Protein AF-A0A8G2M9F6-F1 (afdb_monomer_lite)

Organism: Staphylococcus aureus (NCBI:txid1280)

Secondary structure (DSSP, 8-state):
-HHHHHHHHHHHTT-HHHHHHHHHHHHHHHHHHHHHHHTHHHHHHHHHHHHHHHHHHHHHHHHGGGT----SSTTHHHHHHHHHHHIIIIIHHHHHHHHSB--HHHHHHT-TTHHHHHHT--TTTS-HHHHHHHHHHHHHTS--GGGSGGGHHHHHHHHHHHHHHHHHHHHHHHHHHHHHHHHHHHHHHHHHHHHHHHHHTTSTT-TTHHHHHHHHHHHHHHHHHHHHHHHHHHHHHHHHHHHHS---BHHHHHHHHHHHHHHHHHHHHHHHHHHHHHHHTS----HHHHHHHHHHHHHTT-

Foldseek 3Di:
DQLVVVLVVCVVVVVVVVSVVSVVLLVCLVVVVVVCVVCVVVVVVVLVVVLLVLLQVLLQVLVVVVVDRDPPDSCPSVVVLVVVLCLLQPVQLVCCQFAQWSPPCLVCVLPVCRVVVVVPDDPVPDDPVVVVVVLCCCCPVVVRCSSDPVCPVVSVVSVVLSVVLSVLSCVVVVVLVVLLVVLLVVLVVLSVCLVVLSVVCSNPPSSCSNVVSVVVSVVSSVVSSVSSNVSSVLSVLLVVLCVVQPRTGSVSSSVSSVSSSVVVVVCVVCVVVVVVVVVVVDDPPPVVVVVVVVVVVVVVVD

pLDDT: mean 77.84, std 13.2, range [38.66, 94.12]

Structure (mmCIF, N/CA/C/O backbone):
data_AF-A0A8G2M9F6-F1
#
_entry.id   AF-A0A8G2M9F6-F1
#
loop_
_atom_site.group_PDB
_atom_site.id
_atom_site.type_symbol
_atom_site.label_atom_id
_atom_site.label_alt_id
_atom_site.label_comp_id
_atom_site.label_asym_id
_atom_site.label_entity_id
_atom_site.label_seq_id
_atom_site.pdbx_PDB_ins_code
_atom_site.Cartn_x
_atom_site.Cartn_y
_atom_site.Cartn_z
_atom_site.occupancy
_atom_site.B_iso_or_equiv
_atom_site.auth_seq_id
_atom_site.auth_comp_id
_atom_site.auth_asym_id
_atom_site.auth_atom_id
_atom_site.pdbx_PDB_model_num
ATOM 1 N N . MET A 1 1 ? 38.602 -2.687 -34.328 1.00 48.38 1 MET A N 1
ATOM 2 C CA . MET A 1 1 ? 39.132 -3.374 -35.530 1.00 48.38 1 MET A CA 1
ATOM 3 C C . MET A 1 1 ? 38.007 -3.842 -36.462 1.00 48.38 1 MET A C 1
ATOM 5 O O . MET A 1 1 ? 37.973 -3.364 -37.583 1.00 48.38 1 MET A O 1
ATOM 9 N N . PHE A 1 2 ? 37.035 -4.642 -35.996 1.00 51.28 2 PHE A N 1
ATOM 10 C CA . PHE A 1 2 ? 35.912 -5.162 -36.812 1.00 51.28 2 PHE A CA 1
ATOM 11 C C . PHE A 1 2 ? 34.938 -4.116 -37.397 1.00 51.28 2 PHE A C 1
ATOM 13 O O . PHE A 1 2 ? 34.501 -4.247 -38.536 1.00 51.28 2 PHE A O 1
ATOM 20 N N . ALA A 1 3 ? 34.610 -3.054 -36.657 1.00 56.78 3 ALA A N 1
ATOM 21 C CA . ALA A 1 3 ? 33.754 -1.979 -37.172 1.00 56.78 3 ALA A CA 1
ATOM 22 C C . ALA A 1 3 ? 34.425 -1.187 -38.312 1.00 56.78 3 ALA A C 1
ATOM 24 O O . ALA A 1 3 ? 33.770 -0.760 -39.259 1.00 56.78 3 ALA A O 1
ATOM 25 N N . LEU A 1 4 ? 35.751 -1.037 -38.231 1.00 58.94 4 LEU A N 1
ATOM 26 C CA . LEU A 1 4 ? 36.563 -0.290 -39.190 1.00 58.94 4 LEU A CA 1
ATOM 27 C C . LEU A 1 4 ? 36.719 -1.064 -40.508 1.00 58.94 4 LEU A C 1
ATOM 29 O O . LEU A 1 4 ? 36.567 -0.486 -41.579 1.00 58.94 4 LEU A O 1
ATOM 33 N N . THR A 1 5 ? 36.941 -2.381 -40.439 1.00 61.62 5 THR A N 1
ATOM 34 C CA . THR A 1 5 ? 37.000 -3.254 -41.623 1.00 61.62 5 THR A CA 1
ATOM 35 C C . THR A 1 5 ? 35.654 -3.357 -42.345 1.00 61.62 5 THR A C 1
ATOM 37 O O . THR A 1 5 ? 35.622 -3.351 -43.573 1.00 61.62 5 THR A O 1
ATOM 40 N N . HIS A 1 6 ? 34.533 -3.370 -41.618 1.00 60.56 6 HIS A N 1
ATOM 41 C CA . HIS A 1 6 ? 33.193 -3.386 -42.223 1.00 60.56 6 HIS A CA 1
ATOM 42 C C . HIS A 1 6 ? 32.787 -2.042 -42.844 1.00 60.56 6 HIS A C 1
ATOM 44 O O . HIS A 1 6 ? 32.155 -2.005 -43.900 1.00 60.56 6 HIS A O 1
ATOM 50 N N . LEU A 1 7 ? 33.181 -0.925 -42.223 1.00 59.38 7 LEU A N 1
ATOM 51 C CA . LEU A 1 7 ? 33.013 0.413 -42.798 1.00 59.38 7 LEU A CA 1
ATOM 52 C C . LEU A 1 7 ? 33.781 0.553 -44.115 1.00 59.38 7 LEU A C 1
ATOM 54 O O . LEU A 1 7 ? 33.211 1.015 -45.101 1.00 59.38 7 LEU A O 1
ATOM 58 N N . LEU A 1 8 ? 35.029 0.080 -44.160 1.00 58.78 8 LEU A N 1
ATOM 59 C CA . LEU A 1 8 ? 35.832 0.052 -45.386 1.00 58.78 8 LEU A CA 1
ATOM 60 C C . LEU A 1 8 ? 35.189 -0.826 -46.476 1.00 58.78 8 LEU A C 1
ATOM 62 O O . LEU A 1 8 ? 35.158 -0.432 -47.639 1.00 58.78 8 LEU A O 1
ATOM 66 N N . PHE A 1 9 ? 34.591 -1.963 -46.106 1.00 60.91 9 PHE A N 1
ATOM 67 C CA . PHE A 1 9 ? 33.860 -2.837 -47.033 1.00 60.91 9 PHE A CA 1
ATOM 68 C C . PHE A 1 9 ? 32.576 -2.195 -47.604 1.00 60.91 9 PHE A C 1
ATOM 70 O O . PHE A 1 9 ? 32.268 -2.363 -48.784 1.00 60.91 9 PHE A O 1
ATOM 77 N N . LEU A 1 10 ? 31.828 -1.425 -46.806 1.00 58.41 10 LEU A N 1
ATOM 78 C CA . LEU A 1 10 ? 30.629 -0.702 -47.264 1.00 58.41 10 LEU A CA 1
ATOM 79 C C . LEU A 1 10 ? 30.957 0.500 -48.157 1.00 58.41 10 LEU A C 1
ATOM 81 O O . LEU A 1 10 ? 30.226 0.765 -49.113 1.00 58.41 10 LEU A O 1
ATOM 85 N N . VAL A 1 11 ? 32.063 1.192 -47.868 1.00 58.19 11 VAL A N 1
ATOM 86 C CA . VAL A 1 11 ? 32.620 2.240 -48.737 1.00 58.19 11 VAL A CA 1
ATOM 87 C C . VAL A 1 11 ? 33.054 1.637 -50.076 1.00 58.19 11 VAL A C 1
ATOM 89 O O . VAL A 1 11 ? 32.720 2.183 -51.124 1.00 58.19 11 VAL A O 1
ATOM 92 N N . TYR A 1 12 ? 33.698 0.465 -50.055 1.00 56.97 12 TYR A N 1
ATOM 93 C CA . TYR A 1 12 ? 34.095 -0.268 -51.261 1.00 56.97 12 TYR A CA 1
ATOM 94 C C . TYR A 1 12 ? 32.898 -0.736 -52.114 1.00 56.97 12 TYR A C 1
ATOM 96 O O . TYR A 1 12 ? 32.980 -0.753 -53.337 1.00 56.97 12 TYR A O 1
ATOM 104 N N . LYS A 1 13 ? 31.745 -1.041 -51.498 1.00 59.84 13 LYS A N 1
ATOM 105 C CA . LYS A 1 13 ? 30.495 -1.412 -52.194 1.00 59.84 13 LYS A CA 1
ATOM 106 C C . LYS A 1 13 ? 29.702 -0.232 -52.789 1.00 59.84 13 LYS A C 1
ATOM 108 O O . LYS A 1 13 ? 28.606 -0.448 -53.301 1.00 59.84 13 LYS A O 1
ATOM 113 N N . GLY A 1 14 ? 30.209 1.003 -52.713 1.00 58.25 14 GLY A N 1
ATOM 114 C CA . GLY A 1 14 ? 29.593 2.185 -53.334 1.00 58.25 14 GLY A CA 1
ATOM 115 C C . GLY A 1 14 ? 28.387 2.775 -52.590 1.00 58.25 14 GLY A C 1
ATOM 116 O O . GLY A 1 14 ? 27.783 3.735 -53.062 1.00 58.25 14 GLY A O 1
ATOM 117 N N . ASN A 1 15 ? 28.039 2.265 -51.404 1.00 64.38 15 ASN A N 1
ATOM 118 C CA . ASN A 1 15 ? 26.888 2.745 -50.633 1.00 64.38 15 ASN A CA 1
ATOM 119 C C . ASN A 1 15 ? 27.315 3.792 -49.581 1.00 64.38 15 ASN A C 1
ATOM 121 O O . ASN A 1 15 ? 27.173 3.606 -48.369 1.00 64.38 15 ASN A O 1
ATOM 125 N N . ALA A 1 16 ? 27.889 4.903 -50.059 1.00 66.12 16 ALA A N 1
ATOM 126 C CA . ALA A 1 16 ? 28.539 5.930 -49.236 1.00 66.12 16 ALA A CA 1
ATOM 127 C C . ALA A 1 16 ? 27.610 6.576 -48.190 1.00 66.12 16 ALA A C 1
ATOM 129 O O . ALA A 1 16 ? 28.041 6.850 -47.071 1.00 66.12 16 ALA A O 1
ATOM 130 N N . ARG A 1 17 ? 26.319 6.766 -48.508 1.00 69.12 17 ARG A N 1
ATOM 131 C CA . ARG A 1 17 ? 25.322 7.285 -47.547 1.00 69.12 17 ARG A CA 1
ATOM 132 C C . ARG A 1 17 ? 25.144 6.361 -46.347 1.00 69.12 17 ARG A C 1
ATOM 134 O O . ARG A 1 17 ? 24.980 6.827 -45.221 1.00 69.12 17 ARG A O 1
ATOM 141 N N . GLU A 1 18 ? 25.186 5.058 -46.578 1.00 67.69 18 GLU A N 1
ATOM 142 C CA . GLU A 1 18 ? 24.966 4.066 -45.538 1.00 67.69 18 GLU A CA 1
ATOM 143 C C . GLU A 1 18 ? 26.222 3.830 -44.695 1.00 67.69 18 GLU A C 1
ATOM 145 O O . GLU A 1 18 ? 26.125 3.673 -43.478 1.00 67.69 18 GLU A O 1
ATOM 150 N N . ALA A 1 19 ? 27.403 3.924 -45.309 1.00 66.00 19 ALA A N 1
ATOM 151 C CA . ALA A 1 19 ? 28.673 3.966 -44.592 1.00 66.0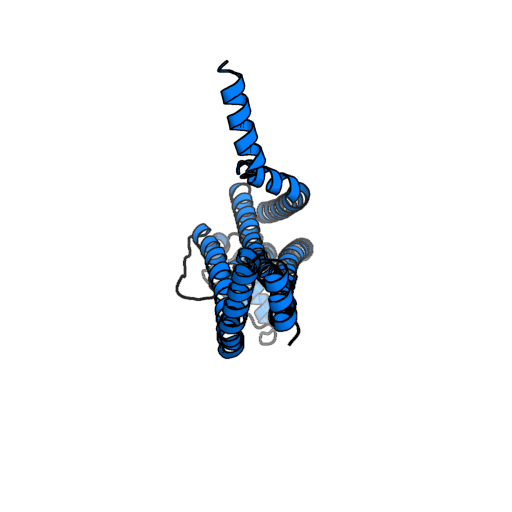0 19 ALA A CA 1
ATOM 152 C C . ALA A 1 19 ? 28.786 5.211 -43.691 1.00 66.00 19 ALA A C 1
ATOM 154 O O . ALA A 1 19 ? 29.175 5.093 -42.532 1.00 66.00 19 ALA A O 1
ATOM 155 N N . LEU A 1 20 ? 28.378 6.389 -44.179 1.00 73.81 20 LEU A N 1
ATOM 156 C CA . LEU A 1 20 ? 28.436 7.639 -43.413 1.00 73.81 20 LEU A CA 1
ATOM 157 C C . LEU A 1 20 ? 27.438 7.634 -42.243 1.00 73.81 20 LEU A C 1
ATOM 159 O O . LEU A 1 20 ? 27.811 7.973 -41.121 1.00 73.81 20 LEU A O 1
ATOM 163 N N . LYS A 1 21 ? 26.204 7.154 -42.460 1.00 73.25 21 LYS A N 1
ATOM 164 C CA . LYS A 1 21 ? 25.207 6.967 -41.389 1.00 73.25 21 LYS A CA 1
ATOM 165 C C . LYS A 1 21 ? 25.722 6.042 -40.280 1.00 73.25 21 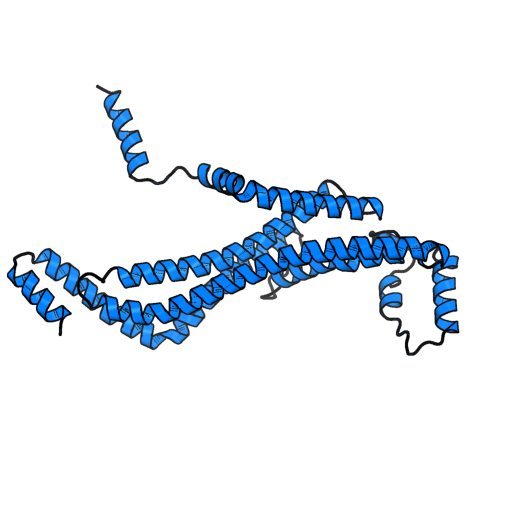LYS A C 1
ATOM 167 O O . LYS A 1 21 ? 25.546 6.349 -39.104 1.00 73.25 21 LYS A O 1
ATOM 172 N N . ARG A 1 22 ? 26.383 4.938 -40.647 1.00 68.00 22 ARG A N 1
ATOM 173 C CA . ARG A 1 22 ? 26.954 3.971 -39.694 1.00 68.00 22 ARG A CA 1
ATOM 174 C C . ARG A 1 22 ? 28.181 4.523 -38.971 1.00 68.00 22 ARG A C 1
ATOM 176 O O . ARG A 1 22 ? 28.297 4.350 -37.764 1.00 68.00 22 ARG A O 1
ATOM 183 N N . ALA A 1 23 ? 29.058 5.243 -39.669 1.00 72.06 23 ALA A N 1
ATOM 184 C CA . ALA A 1 23 ? 30.204 5.914 -39.056 1.00 72.06 23 ALA A CA 1
ATOM 185 C C . ALA A 1 23 ? 29.762 6.967 -38.028 1.00 72.06 23 ALA A C 1
ATOM 187 O O . ALA A 1 23 ? 30.301 7.015 -36.924 1.00 72.06 23 ALA A O 1
ATOM 188 N N . PHE A 1 24 ? 28.739 7.760 -38.360 1.00 77.69 24 PHE A N 1
ATOM 189 C CA . PHE A 1 24 ? 28.142 8.725 -37.439 1.00 77.69 24 PHE A CA 1
ATOM 190 C C . PHE A 1 24 ? 27.508 8.038 -36.221 1.00 77.69 24 PHE A C 1
ATOM 192 O O . PHE A 1 24 ? 27.778 8.439 -35.093 1.00 77.69 24 PHE A O 1
ATOM 199 N N . LEU A 1 25 ? 26.737 6.962 -36.425 1.00 71.69 25 LEU A N 1
ATOM 200 C CA . LEU A 1 25 ? 26.153 6.166 -35.338 1.00 71.69 25 LEU A CA 1
ATOM 201 C C . LEU A 1 25 ? 27.218 5.59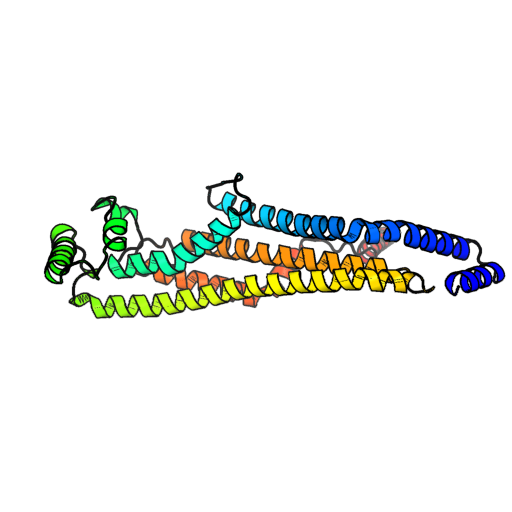1 -34.401 1.00 71.69 25 LEU A C 1
ATOM 203 O O . LEU A 1 25 ? 27.070 5.704 -33.190 1.00 71.69 25 LEU A O 1
ATOM 207 N N . ILE A 1 26 ? 28.306 5.036 -34.940 1.00 72.19 26 ILE A N 1
ATOM 208 C CA . ILE A 1 26 ? 29.414 4.488 -34.145 1.00 72.19 26 ILE A CA 1
ATOM 209 C C . ILE A 1 26 ? 30.158 5.597 -33.385 1.00 72.19 26 ILE A C 1
ATOM 211 O O . ILE A 1 26 ? 30.494 5.401 -32.221 1.00 72.19 26 ILE A O 1
ATOM 215 N N . MET A 1 27 ? 30.384 6.768 -33.990 1.00 74.38 27 MET A N 1
ATOM 216 C CA . MET A 1 27 ? 30.985 7.925 -33.307 1.00 74.38 27 MET A CA 1
ATOM 217 C C . MET A 1 27 ? 30.103 8.445 -32.169 1.00 74.38 27 MET A C 1
ATOM 219 O O . MET A 1 27 ? 30.587 8.627 -31.051 1.00 74.38 27 MET A O 1
ATOM 223 N N . CYS A 1 28 ? 28.809 8.647 -32.436 1.00 74.19 28 CYS A N 1
ATOM 224 C CA . CYS A 1 28 ? 27.836 9.037 -31.420 1.00 74.19 28 CYS A CA 1
ATOM 225 C C . CYS A 1 28 ? 27.769 8.006 -30.307 1.00 74.19 28 CYS A C 1
ATOM 227 O O . CYS A 1 28 ? 27.731 8.404 -29.150 1.00 74.19 28 CYS A O 1
ATOM 229 N N . LEU A 1 29 ? 27.795 6.716 -30.651 1.00 69.62 29 LEU A N 1
ATOM 230 C CA . LEU A 1 29 ? 27.862 5.632 -29.693 1.00 69.62 29 LEU A CA 1
ATOM 231 C C . LEU A 1 29 ? 29.124 5.810 -28.848 1.00 69.62 29 LEU A C 1
ATOM 233 O O . LEU A 1 29 ? 28.985 6.247 -27.723 1.00 69.62 29 LEU A O 1
ATOM 237 N N . ILE A 1 30 ? 30.340 5.652 -29.379 1.00 71.31 30 ILE A N 1
ATOM 238 C CA . ILE A 1 30 ? 31.596 5.773 -28.605 1.00 71.31 30 ILE A CA 1
ATOM 239 C C . ILE A 1 30 ? 31.612 7.023 -27.703 1.00 71.31 30 ILE A C 1
ATOM 241 O O . ILE A 1 30 ? 31.904 6.908 -26.513 1.00 71.31 30 ILE A O 1
ATOM 245 N N . GLY A 1 31 ? 31.231 8.192 -28.229 1.00 72.12 31 GLY A N 1
ATOM 246 C CA . GLY A 1 31 ? 31.155 9.429 -27.449 1.00 72.12 31 GLY A CA 1
ATOM 247 C C . GLY A 1 31 ? 30.143 9.371 -26.299 1.00 72.12 31 GLY A C 1
ATOM 248 O O . GLY A 1 31 ? 30.494 9.677 -25.157 1.00 72.12 31 GLY A O 1
ATOM 249 N N . PHE A 1 32 ? 28.901 8.944 -26.562 1.00 71.88 32 PHE A N 1
ATOM 250 C CA . PHE A 1 32 ? 27.835 8.979 -25.558 1.00 71.88 32 PHE A CA 1
ATOM 251 C C . PHE A 1 32 ? 28.124 8.104 -24.355 1.00 71.88 32 PHE A C 1
ATOM 253 O O . PHE A 1 32 ? 27.870 8.520 -23.231 1.00 71.88 32 PHE A O 1
ATOM 260 N N . GLY A 1 33 ? 28.634 6.898 -24.550 1.00 69.38 33 GLY A N 1
ATOM 261 C CA . GLY A 1 33 ? 28.788 5.968 -23.434 1.00 69.38 33 GLY A CA 1
ATOM 262 C C . GLY A 1 33 ? 30.185 5.804 -22.903 1.00 69.38 33 GLY A C 1
ATOM 263 O O . GLY A 1 33 ? 30.290 5.254 -21.820 1.00 69.38 33 GLY A O 1
ATOM 264 N N . VAL A 1 34 ? 31.219 6.408 -23.493 1.00 72.19 34 VAL A N 1
ATOM 265 C CA . VAL A 1 34 ? 32.335 6.848 -22.638 1.00 72.19 34 VAL A CA 1
ATOM 266 C C . VAL A 1 34 ? 31.791 7.839 -21.597 1.00 72.19 34 VAL A C 1
ATOM 268 O O . VAL A 1 34 ? 32.075 7.694 -20.411 1.00 72.19 34 VAL A O 1
ATOM 271 N N . GLY A 1 35 ? 30.901 8.755 -22.004 1.00 72.19 35 GLY A N 1
ATOM 272 C CA . GLY A 1 35 ? 30.184 9.652 -21.092 1.00 72.19 35 GLY A CA 1
ATOM 273 C C . GLY A 1 35 ? 29.282 8.933 -20.076 1.00 72.19 35 GLY A C 1
ATOM 274 O O . GLY A 1 35 ? 29.365 9.223 -18.882 1.00 72.19 35 GLY A O 1
ATOM 275 N N . ILE A 1 36 ? 28.451 7.978 -20.517 1.00 66.94 36 ILE A N 1
ATOM 276 C CA . ILE A 1 36 ? 27.549 7.193 -19.647 1.00 66.94 36 ILE A CA 1
ATOM 277 C C . ILE A 1 36 ? 28.339 6.310 -18.682 1.00 66.94 36 ILE A C 1
ATOM 279 O O . ILE A 1 36 ? 27.979 6.243 -17.512 1.00 66.94 36 ILE A O 1
ATOM 283 N N . LEU A 1 37 ? 29.416 5.657 -19.130 1.00 70.00 37 LEU A N 1
ATOM 284 C CA . LEU A 1 37 ? 30.238 4.800 -18.271 1.00 70.00 37 LEU A CA 1
ATOM 285 C C . LEU A 1 37 ? 31.016 5.619 -17.238 1.00 70.00 37 LEU A C 1
ATOM 287 O O . LEU A 1 37 ? 31.035 5.244 -16.068 1.00 70.00 37 LEU A O 1
ATOM 291 N N . ALA A 1 38 ? 31.577 6.768 -17.629 1.00 75.81 38 ALA A N 1
ATOM 292 C CA . ALA A 1 38 ? 32.251 7.677 -16.701 1.00 75.81 38 ALA A CA 1
ATOM 293 C C . ALA A 1 38 ? 31.295 8.265 -15.645 1.00 75.81 38 ALA A C 1
ATOM 295 O O . ALA A 1 38 ? 31.701 8.522 -14.516 1.00 75.81 38 ALA A O 1
ATOM 296 N N . ASN A 1 39 ? 30.013 8.437 -15.991 1.00 76.38 39 ASN A N 1
ATOM 297 C CA . ASN A 1 39 ? 28.979 8.989 -15.111 1.00 76.38 39 ASN A CA 1
ATOM 298 C C . ASN A 1 39 ? 27.960 7.938 -14.640 1.00 76.38 39 ASN A C 1
ATOM 300 O O . ASN A 1 39 ? 26.858 8.295 -14.214 1.00 76.38 39 ASN A O 1
ATOM 304 N N . ALA A 1 40 ? 28.302 6.646 -14.689 1.00 68.50 40 ALA A N 1
ATOM 305 C CA . ALA A 1 40 ? 27.349 5.563 -14.443 1.00 68.50 40 ALA A CA 1
ATOM 306 C C . ALA A 1 40 ? 26.674 5.686 -13.068 1.00 68.50 40 ALA A C 1
ATOM 308 O O . ALA A 1 40 ? 25.460 5.531 -12.958 1.00 68.50 40 ALA A O 1
ATOM 309 N N . GLY A 1 41 ? 27.433 6.061 -12.032 1.00 71.38 41 GLY A N 1
ATOM 310 C CA . GLY A 1 41 ? 26.893 6.306 -10.692 1.00 71.38 41 GLY A CA 1
ATOM 311 C C . GLY A 1 41 ? 25.849 7.429 -10.652 1.00 71.38 41 GLY A C 1
ATOM 312 O O . GLY A 1 41 ? 24.804 7.278 -10.017 1.00 71.38 41 GLY A O 1
ATOM 313 N N . ASN A 1 42 ? 26.082 8.529 -11.373 1.00 73.81 42 ASN A N 1
ATOM 314 C CA . ASN A 1 42 ? 25.152 9.658 -11.447 1.00 73.81 42 ASN A CA 1
ATOM 315 C C . ASN A 1 42 ? 23.891 9.291 -12.235 1.00 73.81 42 ASN A C 1
ATOM 317 O O . ASN A 1 42 ? 22.798 9.699 -11.854 1.00 73.81 42 ASN A O 1
ATOM 321 N N . ILE A 1 43 ? 24.019 8.476 -13.283 1.00 67.81 43 ILE A N 1
ATOM 322 C CA . ILE A 1 43 ? 22.883 8.025 -14.098 1.00 67.81 43 ILE A CA 1
ATOM 323 C C . ILE A 1 43 ? 22.033 7.004 -13.336 1.00 67.81 43 ILE A C 1
ATOM 325 O O . ILE A 1 43 ? 20.807 7.090 -13.379 1.00 67.81 43 ILE A O 1
ATOM 329 N N . ILE A 1 44 ? 22.648 6.091 -12.575 1.00 66.62 44 ILE A N 1
ATOM 330 C CA . ILE A 1 44 ? 21.927 5.171 -11.677 1.00 66.62 44 ILE A CA 1
ATOM 331 C C . ILE A 1 44 ? 21.141 5.967 -10.635 1.00 66.62 44 ILE A C 1
ATOM 333 O O . ILE A 1 44 ? 19.955 5.712 -10.426 1.00 66.62 44 ILE A O 1
ATOM 337 N N . ARG A 1 45 ? 21.776 6.968 -10.010 1.00 71.75 45 ARG A N 1
ATOM 338 C CA . ARG A 1 45 ? 21.104 7.855 -9.051 1.00 71.75 45 ARG A CA 1
ATOM 339 C C . ARG A 1 45 ? 19.974 8.643 -9.706 1.00 71.75 45 ARG A C 1
ATOM 341 O O . ARG A 1 45 ? 18.874 8.637 -9.173 1.00 71.75 45 ARG A O 1
ATOM 348 N N . GLY A 1 46 ? 20.206 9.244 -10.873 1.00 71.19 46 GLY A N 1
ATOM 349 C CA . GLY A 1 46 ? 19.185 9.985 -11.617 1.00 71.19 46 GLY A CA 1
ATOM 350 C C . GLY A 1 46 ? 17.992 9.111 -12.002 1.00 71.19 46 GLY A C 1
ATOM 351 O O . GLY A 1 46 ? 16.848 9.501 -11.806 1.00 71.19 46 GLY A O 1
ATOM 352 N N . THR A 1 47 ? 18.246 7.886 -12.454 1.00 66.31 47 THR A N 1
ATOM 353 C CA . THR A 1 47 ? 17.201 6.923 -12.824 1.00 66.31 47 THR A CA 1
ATOM 354 C C . THR A 1 47 ? 16.396 6.457 -11.607 1.00 66.31 47 THR A C 1
ATOM 356 O O . THR A 1 47 ? 15.169 6.374 -11.664 1.00 66.31 47 THR A O 1
ATOM 359 N N . ASN A 1 48 ? 17.067 6.199 -10.480 1.00 72.25 48 ASN A N 1
ATOM 360 C CA . ASN A 1 48 ? 16.398 5.883 -9.220 1.00 72.25 48 ASN A CA 1
ATOM 361 C C . ASN A 1 48 ? 15.562 7.070 -8.717 1.00 72.25 48 ASN A C 1
ATOM 363 O O . ASN A 1 48 ? 14.446 6.871 -8.250 1.00 72.25 48 ASN A O 1
ATOM 367 N N . ASN A 1 49 ? 16.070 8.298 -8.860 1.00 78.19 49 ASN A N 1
ATOM 368 C CA . ASN A 1 49 ? 15.349 9.516 -8.496 1.00 78.19 49 ASN A CA 1
ATOM 369 C C . ASN A 1 49 ? 14.101 9.710 -9.365 1.00 78.19 49 ASN A C 1
ATOM 371 O O . ASN A 1 49 ? 13.042 9.940 -8.806 1.00 78.19 49 ASN A O 1
ATOM 375 N N . ILE A 1 50 ? 14.162 9.468 -10.681 1.00 72.81 50 ILE A N 1
ATOM 376 C CA . ILE A 1 50 ? 12.964 9.469 -11.546 1.00 72.81 50 ILE A CA 1
ATOM 377 C C . ILE A 1 50 ? 11.918 8.467 -11.036 1.00 72.81 50 ILE A C 1
ATOM 379 O O . ILE A 1 50 ? 10.735 8.789 -10.939 1.00 72.81 50 ILE A O 1
ATOM 383 N N . GLY A 1 51 ? 12.344 7.248 -10.688 1.00 72.19 51 GLY A N 1
ATOM 384 C CA . GLY A 1 51 ? 11.448 6.239 -10.120 1.00 72.19 51 GLY A CA 1
ATOM 385 C C . GLY A 1 51 ? 10.848 6.661 -8.773 1.00 72.19 51 GLY A C 1
ATOM 386 O O . GLY A 1 51 ? 9.673 6.400 -8.513 1.00 72.19 51 GLY A O 1
ATOM 387 N N . LYS A 1 52 ? 11.631 7.323 -7.916 1.00 75.44 52 LYS A N 1
ATOM 388 C CA . LYS A 1 52 ? 11.169 7.876 -6.635 1.00 75.44 52 LYS A CA 1
ATOM 389 C C . LYS A 1 52 ? 10.187 9.026 -6.829 1.00 75.44 52 LYS A C 1
ATOM 391 O O . LYS A 1 52 ? 9.117 8.985 -6.235 1.00 75.44 52 LYS A O 1
ATOM 396 N N . ASP A 1 53 ? 10.498 9.974 -7.702 1.00 78.88 53 ASP A N 1
ATOM 397 C CA . ASP A 1 53 ? 9.653 11.129 -7.998 1.00 78.88 53 ASP A CA 1
ATOM 398 C C . ASP A 1 53 ? 8.309 10.680 -8.573 1.00 78.88 53 ASP A C 1
ATOM 400 O O . ASP A 1 53 ? 7.263 11.121 -8.101 1.00 78.88 53 ASP A O 1
ATOM 404 N N . LEU A 1 54 ? 8.308 9.725 -9.515 1.00 75.06 54 LEU A N 1
ATOM 405 C CA . LEU A 1 54 ? 7.062 9.176 -10.058 1.00 75.06 54 LEU A CA 1
ATOM 406 C C . LEU A 1 54 ? 6.222 8.496 -8.968 1.00 75.06 54 LEU A C 1
ATOM 408 O O . LEU A 1 54 ? 5.012 8.701 -8.898 1.00 75.06 54 LEU A O 1
ATOM 412 N N . ASN A 1 55 ? 6.859 7.708 -8.095 1.00 75.81 55 ASN A N 1
ATOM 413 C CA . ASN A 1 55 ? 6.176 7.071 -6.969 1.00 75.81 55 ASN A CA 1
ATOM 414 C C . ASN A 1 55 ? 5.588 8.108 -6.008 1.00 75.81 55 ASN A C 1
ATOM 416 O O . ASN A 1 55 ? 4.434 7.970 -5.611 1.00 75.81 55 ASN A O 1
ATOM 420 N N . ASN A 1 56 ? 6.350 9.146 -5.669 1.00 77.44 56 ASN A N 1
ATOM 421 C CA . ASN A 1 56 ? 5.915 10.204 -4.766 1.00 77.44 56 ASN A CA 1
ATOM 422 C C . ASN A 1 56 ? 4.760 11.011 -5.360 1.00 77.44 56 ASN A C 1
ATOM 424 O O . ASN A 1 56 ? 3.789 11.273 -4.658 1.00 77.44 56 ASN A O 1
ATOM 428 N N . ILE A 1 57 ? 4.796 11.329 -6.657 1.00 76.12 57 ILE A N 1
ATOM 429 C CA . ILE A 1 57 ? 3.678 11.982 -7.352 1.00 76.12 57 ILE A CA 1
ATOM 430 C C . ILE A 1 57 ? 2.413 11.122 -7.257 1.00 76.12 57 ILE A C 1
ATOM 432 O O . ILE A 1 57 ? 1.355 11.625 -6.875 1.00 76.12 57 ILE A O 1
ATOM 436 N N . ILE A 1 58 ? 2.513 9.824 -7.562 1.00 74.06 58 ILE A N 1
ATOM 437 C CA . ILE A 1 58 ? 1.368 8.900 -7.526 1.00 74.06 58 ILE A CA 1
ATOM 438 C C . ILE A 1 58 ? 0.816 8.766 -6.097 1.00 74.06 58 ILE A C 1
ATOM 440 O O . ILE A 1 58 ? -0.395 8.834 -5.884 1.00 74.06 58 ILE A O 1
ATOM 444 N N . MET A 1 59 ? 1.696 8.606 -5.108 1.00 74.00 59 MET A N 1
ATOM 445 C CA . MET A 1 59 ? 1.303 8.425 -3.711 1.00 74.00 59 MET A CA 1
ATOM 446 C C . MET A 1 59 ? 0.724 9.704 -3.100 1.00 74.00 59 MET A C 1
ATOM 448 O O . MET A 1 59 ? -0.313 9.645 -2.448 1.00 74.00 59 MET A O 1
ATOM 452 N N . ASN A 1 60 ? 1.311 10.870 -3.364 1.00 69.94 60 ASN A N 1
ATOM 453 C CA . ASN A 1 60 ? 0.787 12.144 -2.861 1.00 69.94 60 ASN A CA 1
ATOM 454 C C . ASN A 1 60 ? -0.543 12.519 -3.530 1.00 69.94 60 ASN A C 1
ATOM 456 O O . ASN A 1 60 ? -1.419 13.085 -2.879 1.00 69.94 60 ASN A O 1
ATOM 460 N N . SER A 1 61 ? -0.747 12.112 -4.789 1.00 65.69 61 SER A N 1
ATOM 461 C CA . SER A 1 61 ? -2.055 12.201 -5.459 1.00 65.69 61 SER A CA 1
ATOM 462 C C . SER A 1 61 ? -3.125 11.309 -4.816 1.00 65.69 61 SER A C 1
ATOM 464 O O . SER A 1 61 ? -4.306 11.486 -5.080 1.00 65.69 61 SER A O 1
ATOM 466 N N . THR A 1 62 ? -2.739 10.344 -3.977 1.00 61.81 62 THR A N 1
ATOM 467 C CA . THR A 1 62 ? -3.685 9.551 -3.173 1.00 61.81 62 THR A CA 1
ATOM 468 C C . THR A 1 62 ? -4.093 10.312 -1.922 1.00 61.81 62 THR A C 1
ATOM 470 O O . THR A 1 62 ? -5.277 10.380 -1.602 1.00 61.81 62 THR A O 1
ATOM 473 N N . SER A 1 63 ? -3.124 10.936 -1.247 1.00 58.31 63 SER A N 1
ATOM 474 C CA . SER A 1 63 ? -3.353 11.747 -0.046 1.00 58.31 63 SER A CA 1
ATOM 475 C C . SER A 1 63 ? -4.253 12.956 -0.320 1.00 58.31 63 SER A C 1
ATOM 477 O O . SER A 1 63 ? -5.072 13.319 0.521 1.00 58.31 63 SER A O 1
ATOM 479 N N . SER A 1 64 ? -4.172 13.551 -1.518 1.00 53.75 64 SER A N 1
ATOM 480 C CA . SER A 1 64 ? -5.075 14.635 -1.933 1.00 53.75 64 SER A CA 1
ATOM 481 C C . SER A 1 64 ? -6.537 14.193 -2.054 1.00 53.75 64 SER A C 1
ATOM 483 O O . SER A 1 64 ? -7.433 15.015 -1.880 1.00 53.75 64 SER A O 1
ATOM 485 N N . ILE A 1 65 ? -6.801 12.901 -2.272 1.00 54.38 65 ILE A N 1
ATOM 486 C CA . ILE A 1 65 ? -8.162 12.356 -2.299 1.00 54.38 65 ILE A CA 1
ATOM 487 C C . ILE A 1 65 ? -8.734 12.252 -0.871 1.00 54.38 65 ILE A C 1
ATOM 489 O O . ILE A 1 65 ? -9.951 12.182 -0.716 1.00 54.38 65 ILE A O 1
ATOM 493 N N . ASP A 1 66 ? -7.899 12.216 0.183 1.00 52.91 66 ASP A N 1
ATOM 494 C CA . ASP A 1 66 ? -8.302 12.152 1.611 1.00 52.91 66 ASP A CA 1
ATOM 495 C C . ASP A 1 66 ? -8.149 13.470 2.382 1.00 52.91 66 ASP A C 1
ATOM 497 O O . ASP A 1 66 ? -8.350 13.512 3.591 1.00 52.91 66 ASP A O 1
ATOM 501 N N . GLY A 1 67 ? -7.819 14.564 1.691 1.00 50.62 67 GLY A N 1
ATOM 502 C CA . GLY A 1 67 ? -7.837 15.916 2.257 1.00 50.62 67 GLY A CA 1
ATOM 503 C C . GLY A 1 67 ? -6.699 16.260 3.225 1.00 50.62 67 GLY A C 1
ATOM 504 O O . GLY A 1 67 ? -6.641 17.400 3.675 1.00 50.62 67 GLY A O 1
ATOM 505 N N . ASN A 1 68 ? -5.769 15.346 3.517 1.00 50.91 68 ASN A N 1
ATOM 506 C CA . ASN A 1 68 ? -4.612 15.625 4.372 1.00 50.91 68 ASN A CA 1
ATOM 507 C C . ASN A 1 68 ? -3.332 15.611 3.541 1.00 50.91 68 ASN A C 1
ATOM 509 O O . ASN A 1 68 ? -2.709 14.569 3.321 1.00 50.91 68 ASN A O 1
ATOM 513 N N . ILE A 1 69 ? -2.974 16.788 3.028 1.00 46.16 69 ILE A N 1
ATOM 514 C CA . ILE A 1 69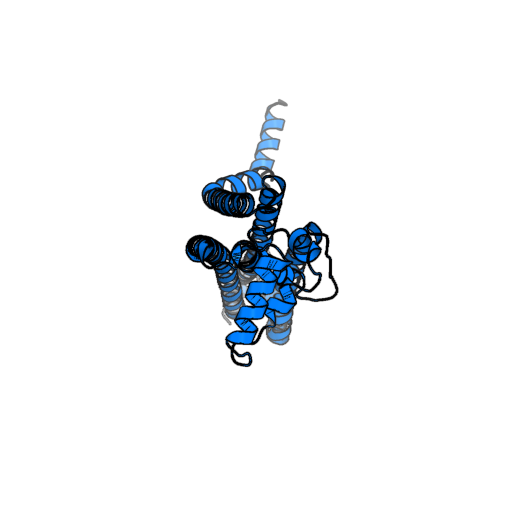 ? -1.826 16.942 2.147 1.00 46.16 69 ILE A CA 1
ATOM 515 C C . ILE A 1 69 ? -0.630 17.466 2.923 1.00 46.16 69 ILE A C 1
ATOM 517 O O . ILE A 1 69 ? -0.433 18.668 3.070 1.00 46.16 69 ILE A O 1
ATOM 521 N N . ASP A 1 70 ? 0.181 16.532 3.404 1.00 49.72 70 ASP A N 1
ATOM 522 C CA . ASP A 1 70 ? 1.523 16.842 3.865 1.00 49.72 70 ASP A CA 1
ATOM 523 C C . ASP A 1 70 ? 2.514 16.625 2.713 1.00 49.72 70 ASP A C 1
ATOM 525 O O . ASP A 1 70 ? 2.980 15.514 2.447 1.00 49.72 70 ASP A O 1
ATOM 529 N N . TYR A 1 71 ? 2.787 17.698 1.971 1.00 48.94 71 TYR A N 1
ATOM 530 C CA . TYR A 1 71 ? 3.787 17.713 0.899 1.00 48.94 71 TYR A CA 1
ATOM 531 C C . TYR A 1 71 ? 5.227 17.855 1.428 1.00 48.94 71 TYR A C 1
ATOM 533 O O . TYR A 1 71 ? 6.160 17.872 0.628 1.00 48.94 71 TYR A O 1
ATOM 541 N N . ILE A 1 72 ? 5.428 17.989 2.748 1.00 45.44 72 ILE A N 1
ATOM 542 C CA . ILE A 1 72 ? 6.732 18.331 3.341 1.00 45.44 72 ILE A CA 1
ATOM 543 C C . ILE A 1 72 ? 7.590 17.078 3.588 1.00 45.44 72 ILE A C 1
ATOM 545 O O . ILE A 1 72 ? 8.818 17.163 3.653 1.00 45.44 72 ILE A O 1
ATOM 549 N N . HIS A 1 73 ? 6.984 15.890 3.653 1.00 54.84 73 HIS A N 1
ATOM 550 C CA . HIS A 1 73 ? 7.697 14.639 3.913 1.00 54.84 73 HIS A CA 1
ATOM 551 C C . HIS A 1 73 ? 7.700 13.695 2.701 1.00 54.84 73 HIS A C 1
ATOM 553 O O . HIS A 1 73 ? 6.650 13.260 2.239 1.00 54.84 73 HIS A O 1
ATOM 559 N N . GLU A 1 74 ? 8.899 13.304 2.239 1.00 52.91 74 GLU A N 1
ATOM 560 C CA . GLU A 1 74 ? 9.163 12.427 1.072 1.00 52.91 74 GLU A CA 1
ATOM 561 C C . GLU A 1 74 ? 8.407 11.077 1.115 1.00 52.91 74 GLU A C 1
ATOM 563 O O . GLU A 1 74 ? 8.231 10.439 0.086 1.00 52.91 74 GLU A O 1
ATOM 568 N N . ASN A 1 75 ? 7.907 10.658 2.286 1.00 62.94 75 ASN A N 1
ATOM 569 C CA . ASN A 1 75 ? 7.168 9.407 2.503 1.00 62.94 75 ASN A CA 1
ATOM 570 C C . ASN A 1 75 ? 5.690 9.600 2.897 1.00 62.94 75 ASN A C 1
ATOM 572 O O . ASN A 1 75 ? 5.059 8.642 3.351 1.00 62.94 75 ASN A O 1
ATOM 576 N N . SER A 1 76 ? 5.117 10.800 2.772 1.00 66.12 76 SER A N 1
ATOM 577 C CA . SER A 1 76 ? 3.770 11.083 3.291 1.00 66.12 76 SER A CA 1
ATOM 578 C C . SER A 1 76 ? 2.689 10.194 2.669 1.00 66.12 76 SER A C 1
ATOM 580 O O . SER A 1 76 ? 1.911 9.587 3.404 1.00 66.12 76 SER A O 1
ATOM 582 N N . GLY A 1 77 ? 2.689 10.003 1.346 1.00 67.69 77 GLY A N 1
ATOM 583 C CA . GLY A 1 77 ? 1.731 9.107 0.693 1.00 67.69 77 GLY A CA 1
ATOM 584 C C . GLY A 1 77 ? 1.927 7.618 1.029 1.00 67.69 77 GLY A C 1
ATOM 585 O O . GLY A 1 77 ? 0.951 6.884 1.180 1.00 67.69 77 GLY A O 1
ATOM 586 N N . MET A 1 78 ? 3.165 7.163 1.256 1.00 72.88 78 MET A N 1
ATOM 587 C CA . MET A 1 78 ? 3.433 5.800 1.745 1.00 72.88 78 MET A CA 1
ATOM 588 C C . MET A 1 78 ? 2.914 5.603 3.177 1.00 72.88 78 MET A C 1
ATOM 590 O O . MET A 1 78 ? 2.317 4.573 3.497 1.00 72.88 78 MET A O 1
ATOM 594 N N . ASN A 1 79 ? 3.142 6.590 4.044 1.00 77.12 79 ASN A N 1
ATOM 595 C CA . ASN A 1 79 ? 2.653 6.574 5.419 1.00 77.12 79 ASN A CA 1
ATOM 596 C C . ASN A 1 79 ? 1.124 6.608 5.453 1.00 77.12 79 ASN A C 1
ATOM 598 O O . ASN A 1 79 ? 0.523 5.884 6.239 1.00 77.12 79 ASN A O 1
ATOM 602 N N . HIS A 1 80 ? 0.497 7.376 4.562 1.00 77.31 80 HIS A N 1
ATOM 603 C CA . HIS A 1 80 ? -0.952 7.422 4.424 1.00 77.31 80 HIS A CA 1
ATOM 604 C C . HIS A 1 80 ? -1.536 6.045 4.085 1.00 77.31 80 HIS A C 1
ATOM 606 O O . HIS A 1 80 ? -2.395 5.549 4.807 1.00 77.31 80 HIS A O 1
ATOM 612 N N . ILE A 1 81 ? -0.998 5.378 3.060 1.00 77.62 81 ILE A N 1
ATOM 613 C CA . ILE A 1 81 ? -1.424 4.029 2.667 1.00 77.62 81 ILE A CA 1
ATOM 614 C C . ILE A 1 81 ? -1.241 3.025 3.819 1.00 77.62 81 ILE A C 1
ATOM 616 O O . ILE A 1 81 ? -2.107 2.185 4.068 1.00 77.62 81 ILE A O 1
ATOM 620 N N . ARG A 1 82 ? -0.122 3.115 4.548 1.00 82.38 82 ARG A N 1
ATOM 621 C CA . ARG A 1 82 ? 0.150 2.257 5.708 1.00 82.38 82 ARG A CA 1
ATOM 622 C C . ARG A 1 82 ? -0.844 2.494 6.840 1.00 82.38 82 ARG A C 1
ATOM 624 O O . ARG A 1 82 ? -1.351 1.528 7.404 1.00 82.38 82 ARG A O 1
ATOM 631 N N . ASN A 1 83 ? -1.121 3.755 7.154 1.00 83.56 83 ASN A N 1
ATOM 632 C CA . ASN A 1 83 ? -2.079 4.129 8.186 1.00 83.56 83 ASN A CA 1
ATOM 633 C C . ASN A 1 83 ? -3.493 3.706 7.791 1.00 83.56 83 ASN A C 1
ATOM 635 O O . ASN A 1 83 ? -4.208 3.184 8.632 1.00 83.56 83 ASN A O 1
ATOM 639 N N . GLN A 1 84 ? -3.869 3.840 6.518 1.00 82.62 84 GLN A N 1
ATOM 640 C CA . GLN A 1 84 ? -5.158 3.378 6.008 1.00 82.62 84 GLN A CA 1
ATOM 641 C C . GLN A 1 84 ? -5.306 1.854 6.120 1.00 82.62 84 GLN A C 1
ATOM 643 O O . GLN A 1 84 ? -6.359 1.369 6.530 1.00 82.62 84 GLN A O 1
ATOM 648 N N . LEU A 1 85 ? -4.255 1.092 5.791 1.00 85.38 85 LEU A N 1
ATOM 649 C CA . LEU A 1 85 ? -4.250 -0.360 5.982 1.00 85.38 85 LEU A CA 1
ATOM 650 C C . LEU A 1 85 ? -4.403 -0.712 7.467 1.00 85.38 85 LEU A C 1
ATOM 652 O O . LEU A 1 85 ? -5.268 -1.510 7.814 1.00 85.38 85 LEU A O 1
ATOM 656 N N . PHE A 1 86 ? -3.598 -0.093 8.334 1.00 87.50 86 PHE A N 1
ATOM 657 C CA . PHE A 1 86 ? -3.651 -0.321 9.778 1.00 87.50 86 PHE A CA 1
ATOM 658 C C . PHE A 1 86 ? -5.017 0.038 10.375 1.00 87.50 86 PHE A C 1
ATOM 660 O O . PHE A 1 86 ? -5.563 -0.751 11.149 1.00 87.50 86 PHE A O 1
ATOM 667 N N . ASP A 1 87 ? -5.580 1.187 9.989 1.00 86.06 87 ASP A N 1
ATOM 668 C CA . ASP A 1 87 ? -6.905 1.647 10.407 1.00 86.06 87 ASP A CA 1
ATOM 669 C C . ASP A 1 87 ? -7.963 0.594 10.071 1.00 86.06 87 ASP A C 1
ATOM 671 O O . ASP A 1 87 ? -8.679 0.098 10.941 1.00 86.06 87 ASP A O 1
ATOM 675 N N . MET A 1 88 ? -7.995 0.187 8.803 1.00 82.19 88 MET A N 1
ATOM 676 C CA . MET A 1 88 ? -8.996 -0.729 8.279 1.00 82.19 88 MET A CA 1
ATOM 677 C C . MET A 1 88 ? -8.935 -2.120 8.907 1.00 82.19 88 MET A C 1
ATOM 679 O O . MET A 1 88 ? -9.979 -2.701 9.215 1.00 82.19 88 MET A O 1
ATOM 683 N N . THR A 1 89 ? -7.733 -2.680 9.048 1.00 84.94 89 THR A N 1
ATOM 684 C CA . THR A 1 89 ? -7.577 -4.090 9.415 1.00 84.94 89 THR A CA 1
ATOM 685 C C . THR A 1 89 ? -7.400 -4.284 10.913 1.00 84.94 89 THR A C 1
ATOM 687 O O . THR A 1 89 ? -8.017 -5.177 11.488 1.00 84.94 89 THR A O 1
ATOM 690 N N . ILE A 1 90 ? -6.580 -3.456 11.564 1.00 89.69 90 ILE A N 1
ATOM 691 C CA . ILE A 1 90 ? -6.205 -3.646 12.971 1.00 89.69 90 ILE A CA 1
ATOM 692 C C . ILE A 1 90 ? -7.024 -2.738 13.882 1.00 89.69 90 ILE A C 1
ATOM 694 O O . ILE A 1 90 ? -7.684 -3.232 14.795 1.00 89.69 90 ILE A O 1
ATOM 698 N N . TYR A 1 91 ? -7.000 -1.427 13.642 1.00 90.62 91 TYR A N 1
ATOM 699 C CA . TYR A 1 91 ? -7.585 -0.462 14.572 1.00 90.62 91 TYR A CA 1
ATOM 700 C C . TYR A 1 91 ? -9.108 -0.595 14.653 1.00 90.62 91 TYR A C 1
ATOM 702 O O . TYR A 1 91 ? -9.650 -0.756 15.743 1.00 90.62 91 TYR A O 1
ATOM 710 N N . ARG A 1 92 ? -9.809 -0.647 13.515 1.00 90.62 92 ARG A N 1
ATOM 711 C CA . ARG A 1 92 ? -11.265 -0.857 13.496 1.00 90.62 92 ARG A CA 1
ATOM 712 C C . ARG A 1 92 ? -11.672 -2.187 14.117 1.00 90.62 92 ARG A C 1
ATOM 714 O O . ARG A 1 92 ? -12.595 -2.212 14.925 1.00 90.62 92 ARG A O 1
ATOM 721 N N . THR A 1 93 ? -10.952 -3.271 13.821 1.00 91.12 93 THR A N 1
ATOM 722 C CA . THR A 1 93 ? -11.183 -4.573 14.470 1.00 91.12 93 THR A CA 1
ATOM 723 C C . THR A 1 93 ? -11.027 -4.467 15.987 1.00 91.12 93 THR A C 1
ATOM 725 O O . THR A 1 93 ? -11.867 -4.980 16.726 1.00 91.12 93 THR A O 1
ATOM 728 N N . TYR A 1 94 ? -9.996 -3.763 16.467 1.00 92.19 94 TYR A N 1
ATOM 729 C CA . TYR A 1 94 ? -9.796 -3.502 17.893 1.00 92.19 94 TYR A CA 1
ATOM 730 C C . TYR A 1 94 ? -10.970 -2.726 18.508 1.00 92.19 94 TYR A C 1
ATOM 732 O O . TYR A 1 94 ? -11.445 -3.110 19.583 1.00 92.19 94 TYR A O 1
ATOM 740 N N . LEU A 1 95 ? -11.460 -1.679 17.835 1.00 92.12 95 LEU A N 1
ATOM 741 C CA . LEU A 1 95 ? -12.581 -0.875 18.325 1.00 92.12 95 LEU A CA 1
ATOM 742 C C . LEU A 1 95 ? -13.873 -1.697 18.408 1.00 92.12 95 LEU A C 1
ATOM 744 O O . LEU A 1 95 ? -14.504 -1.744 19.465 1.00 92.12 95 LEU A O 1
ATOM 748 N N . VAL A 1 96 ? -14.211 -2.439 17.349 1.00 91.81 96 VAL A N 1
ATOM 749 C CA . VAL A 1 96 ? -15.389 -3.325 17.329 1.00 91.81 96 VAL A CA 1
ATOM 750 C C . VAL A 1 96 ? -15.297 -4.382 18.417 1.00 91.81 96 VAL A C 1
ATOM 752 O O . VAL A 1 96 ? -16.266 -4.623 19.130 1.00 91.81 96 VAL A O 1
ATOM 755 N N . MET A 1 97 ? -14.128 -5.000 18.578 1.00 91.19 97 MET A N 1
ATOM 756 C CA . MET A 1 97 ? -13.931 -6.055 19.563 1.00 91.19 97 MET A CA 1
ATOM 757 C C . MET A 1 97 ? -14.105 -5.540 20.995 1.00 91.19 97 MET A C 1
ATOM 759 O O . MET A 1 97 ? -14.707 -6.228 21.814 1.00 91.19 97 MET A O 1
ATOM 763 N N . ASN A 1 98 ? -13.576 -4.358 21.318 1.00 90.38 98 ASN A N 1
ATOM 764 C CA . ASN A 1 98 ? -13.530 -3.867 22.700 1.00 90.38 98 ASN A CA 1
ATOM 765 C C . ASN A 1 98 ? -14.664 -2.918 23.083 1.00 90.38 98 ASN A C 1
ATOM 767 O O . ASN A 1 98 ? -14.931 -2.768 24.275 1.00 90.38 98 ASN A O 1
ATOM 771 N N . TYR A 1 99 ? -15.327 -2.296 22.110 1.00 90.38 99 TYR A N 1
ATOM 772 C CA . TYR A 1 99 ? -16.370 -1.298 22.348 1.00 90.38 99 TYR A CA 1
ATOM 773 C C . TYR A 1 99 ? -17.661 -1.564 21.565 1.00 90.38 99 TYR A C 1
ATOM 775 O O . TYR A 1 99 ? -18.664 -0.908 21.838 1.00 90.38 99 TYR A O 1
ATOM 783 N N . GLY A 1 100 ? -17.667 -2.506 20.615 1.00 87.81 100 GLY A N 1
ATOM 784 C CA . GLY A 1 100 ? -18.849 -2.842 19.811 1.00 87.81 100 GLY A CA 1
ATOM 785 C C . GLY A 1 100 ? -19.190 -1.864 18.694 1.00 87.81 100 GLY A C 1
ATOM 786 O O . GLY A 1 100 ? -20.196 -2.036 18.008 1.00 87.81 100 GLY A O 1
ATOM 787 N N . THR A 1 101 ? -18.369 -0.835 18.519 1.00 87.81 101 THR A N 1
ATOM 788 C CA . THR A 1 101 ? -18.542 0.233 17.537 1.00 87.81 101 THR A CA 1
ATOM 789 C C . THR A 1 101 ? -17.184 0.562 16.931 1.00 87.81 101 THR A C 1
ATOM 791 O O . THR A 1 101 ? -16.147 0.352 17.564 1.00 87.81 101 THR A O 1
ATOM 794 N N . VAL A 1 102 ? -17.189 1.033 15.689 1.00 88.00 102 VAL A N 1
ATOM 795 C CA . VAL A 1 102 ? -16.002 1.587 15.018 1.00 88.00 102 VAL A CA 1
ATOM 796 C C . VAL A 1 102 ? -15.967 3.110 15.120 1.00 88.00 102 VAL A C 1
ATOM 798 O O . VAL A 1 102 ? -14.937 3.702 14.801 1.00 88.00 102 VAL A O 1
ATOM 801 N N . ASP A 1 103 ? -17.052 3.750 15.572 1.00 88.19 103 ASP A N 1
ATOM 802 C CA . ASP A 1 103 ? -17.093 5.199 15.729 1.00 88.19 103 ASP A CA 1
ATOM 803 C C . ASP A 1 103 ? -16.286 5.647 16.954 1.00 88.19 103 ASP A C 1
ATOM 805 O O . ASP A 1 103 ? -16.714 5.599 18.112 1.00 88.19 103 ASP A O 1
ATOM 809 N N . GLU A 1 104 ? -15.086 6.147 16.678 1.00 86.81 104 GLU A N 1
ATOM 810 C CA . GLU A 1 104 ? -14.206 6.714 17.687 1.00 86.81 104 GLU A CA 1
ATOM 811 C C . GLU A 1 104 ? -14.844 7.899 18.429 1.00 86.81 104 GLU A C 1
ATOM 813 O O . GLU A 1 104 ? -14.590 8.082 19.623 1.00 86.81 104 GLU A O 1
ATOM 818 N N . LYS A 1 105 ? -15.696 8.694 17.766 1.00 86.62 105 LYS A N 1
ATOM 819 C CA . LYS A 1 105 ? -16.366 9.838 18.400 1.00 86.62 105 LYS A CA 1
ATOM 820 C C . LYS A 1 105 ? -17.346 9.363 19.461 1.00 86.62 105 LYS A C 1
ATOM 822 O O . LYS A 1 105 ? -17.373 9.940 20.547 1.00 86.62 105 LYS A O 1
ATOM 827 N N . GLU A 1 106 ? -18.091 8.297 19.185 1.00 85.44 106 GLU A N 1
ATOM 828 C CA . GLU A 1 106 ? -18.998 7.681 20.155 1.00 85.44 106 GLU A CA 1
ATOM 829 C C . GLU A 1 106 ? -18.227 7.161 21.379 1.00 85.44 106 GLU A C 1
ATOM 831 O O . GLU A 1 106 ? -18.614 7.391 22.531 1.00 85.44 106 GLU A O 1
ATOM 836 N N . ILE A 1 107 ? -17.075 6.524 21.150 1.00 86.19 107 ILE A N 1
ATOM 837 C CA . ILE A 1 107 ? -16.228 6.004 22.230 1.00 86.19 107 ILE A CA 1
ATOM 838 C C . ILE A 1 107 ? -15.654 7.154 23.070 1.00 86.19 107 ILE A C 1
ATOM 840 O O . ILE A 1 107 ? -15.714 7.099 24.308 1.00 86.19 107 ILE A O 1
ATOM 844 N N . LYS A 1 108 ? -15.141 8.201 22.408 1.00 88.25 108 LYS A N 1
ATOM 845 C CA . LYS A 1 108 ? -14.523 9.382 23.029 1.00 88.25 108 LYS A CA 1
ATOM 846 C C . LYS A 1 108 ? -15.527 10.333 23.679 1.00 88.25 108 LYS A C 1
ATOM 848 O O . LYS A 1 108 ? -15.150 11.047 24.609 1.00 88.25 108 LYS A O 1
ATOM 853 N N . ALA A 1 109 ? -16.804 10.301 23.293 1.00 86.19 109 ALA A N 1
ATOM 854 C CA . ALA A 1 109 ? -17.868 11.060 23.960 1.00 86.19 109 ALA A CA 1
ATOM 855 C C . ALA A 1 109 ? -17.992 10.695 25.450 1.00 86.19 109 ALA A C 1
ATOM 857 O O . ALA A 1 109 ? -18.345 11.535 26.276 1.00 86.19 109 ALA A O 1
ATOM 858 N N . LYS A 1 110 ? -17.633 9.458 25.817 1.00 83.12 110 LYS A N 1
ATOM 859 C CA . LYS A 1 110 ? -17.624 8.975 27.206 1.00 83.12 110 LYS A CA 1
ATOM 860 C C . LYS A 1 110 ? -16.261 9.135 27.902 1.00 83.12 110 LYS A C 1
ATOM 862 O O . LYS A 1 110 ? -16.124 8.740 29.062 1.00 83.12 110 LYS A O 1
ATOM 867 N N . GLY A 1 111 ? -15.266 9.720 27.233 1.00 82.69 111 GLY A N 1
ATOM 868 C CA . GLY A 1 111 ? -13.933 10.023 27.762 1.00 82.69 111 GLY A CA 1
ATOM 869 C C . GLY A 1 111 ? -12.918 10.222 26.633 1.00 82.69 111 GLY A C 1
ATOM 870 O O . GLY A 1 111 ? -12.635 9.277 25.902 1.00 82.69 111 GLY A O 1
ATOM 871 N N . LYS A 1 112 ? -12.350 11.429 26.503 1.00 84.81 112 LYS A N 1
ATOM 872 C CA . LYS A 1 112 ? -11.470 11.797 25.374 1.00 84.81 112 LYS A CA 1
ATOM 873 C C . LYS A 1 112 ? -10.259 10.873 25.214 1.00 84.81 112 LYS A C 1
ATOM 875 O O . LYS A 1 112 ? -9.967 10.458 24.098 1.00 84.81 112 LYS A O 1
ATOM 880 N N . ASP A 1 113 ? -9.643 10.492 26.330 1.00 87.38 113 ASP A N 1
ATOM 881 C CA . ASP A 1 113 ? -8.447 9.640 26.358 1.00 87.38 113 ASP A CA 1
ATOM 882 C C . ASP A 1 113 ? -8.778 8.169 26.647 1.00 87.38 113 ASP A C 1
ATOM 884 O O . ASP A 1 113 ? -7.905 7.387 26.998 1.00 87.38 113 ASP A O 1
ATOM 888 N N . ARG A 1 114 ? -10.050 7.762 26.547 1.00 87.44 114 ARG A N 1
ATOM 889 C CA . ARG A 1 114 ? -10.503 6.423 26.960 1.00 87.44 114 ARG A CA 1
ATOM 890 C C . ARG A 1 114 ? -9.788 5.292 26.217 1.00 87.44 114 ARG A C 1
ATOM 892 O O . ARG A 1 114 ? -9.384 4.322 26.850 1.00 87.44 114 ARG A O 1
ATOM 899 N N . ILE A 1 115 ? -9.633 5.425 24.900 1.00 87.44 115 ILE A N 1
ATOM 900 C CA . ILE A 1 115 ? -8.948 4.430 24.061 1.00 87.44 115 ILE A CA 1
ATOM 901 C C . ILE A 1 115 ? -7.462 4.377 24.427 1.00 87.44 115 ILE A C 1
ATOM 903 O O . ILE A 1 115 ? -6.939 3.307 24.730 1.00 87.44 115 ILE A O 1
ATOM 907 N N . ASP A 1 116 ? -6.810 5.537 24.481 1.00 86.94 116 ASP A N 1
ATOM 908 C CA . ASP A 1 116 ? -5.378 5.646 24.764 1.00 86.94 116 ASP A CA 1
ATOM 909 C C . ASP A 1 116 ? -5.029 5.180 26.177 1.00 86.94 116 ASP A C 1
ATOM 911 O O . ASP A 1 116 ? -4.003 4.537 26.378 1.00 86.94 116 ASP A O 1
ATOM 915 N N . ASN A 1 117 ? -5.882 5.470 27.161 1.00 85.94 117 ASN A N 1
ATOM 916 C CA . ASN A 1 117 ? -5.701 5.020 28.536 1.00 85.94 117 ASN A CA 1
ATOM 917 C C . ASN A 1 117 ? -5.742 3.497 28.625 1.00 85.94 117 ASN A C 1
ATOM 919 O O . ASN A 1 117 ? -4.935 2.933 29.355 1.00 85.94 117 ASN A O 1
ATOM 923 N N . ILE A 1 118 ? -6.630 2.839 27.869 1.00 84.81 118 ILE A N 1
ATOM 924 C CA . ILE A 1 118 ? -6.689 1.375 27.819 1.00 84.81 118 ILE A CA 1
ATOM 925 C C . ILE A 1 118 ? -5.470 0.805 27.082 1.00 84.81 118 ILE A C 1
ATOM 927 O O . ILE A 1 118 ? -4.853 -0.133 27.572 1.00 84.81 118 ILE A O 1
ATOM 931 N N . LEU A 1 119 ? -5.063 1.403 25.959 1.00 86.31 119 LEU A N 1
ATOM 932 C CA . LEU A 1 119 ? -3.885 0.964 25.198 1.00 86.31 119 LEU A CA 1
ATOM 933 C C . LEU A 1 119 ? -2.559 1.147 25.956 1.00 86.31 119 LEU A C 1
ATOM 935 O O . LEU A 1 119 ? -1.603 0.420 25.700 1.00 86.31 119 LEU A O 1
ATOM 939 N N . LYS A 1 120 ? -2.486 2.114 26.878 1.00 86.06 120 LYS A N 1
ATOM 940 C CA . LYS A 1 120 ? -1.309 2.380 27.724 1.00 86.06 120 LYS A CA 1
ATOM 941 C C . LYS A 1 120 ? -1.244 1.507 28.978 1.00 86.06 120 LYS A C 1
ATOM 943 O O . LYS A 1 120 ? -0.272 1.621 29.725 1.00 86.06 120 LYS A O 1
ATOM 948 N N . LEU A 1 121 ? -2.264 0.690 29.257 1.00 84.31 121 LEU A N 1
ATOM 949 C CA . LEU A 1 121 ? -2.248 -0.192 30.420 1.00 84.31 121 LEU A CA 1
ATOM 950 C C . LEU A 1 121 ? -1.144 -1.237 30.269 1.00 84.31 121 LEU A C 1
ATOM 952 O O . LEU A 1 121 ? -1.166 -2.063 29.363 1.00 84.31 121 LEU A O 1
ATOM 956 N N . ASP A 1 122 ? -0.193 -1.197 31.196 1.00 81.75 122 ASP A N 1
ATOM 957 C CA . ASP A 1 122 ? 0.828 -2.224 31.350 1.00 81.75 122 ASP A CA 1
ATOM 958 C C . ASP A 1 122 ? 0.299 -3.302 32.302 1.00 81.75 122 ASP A C 1
ATOM 960 O O . ASP A 1 122 ? 0.211 -3.091 33.516 1.00 81.75 122 ASP A O 1
ATOM 964 N N . TYR A 1 123 ? -0.111 -4.433 31.729 1.00 76.56 123 TYR A N 1
ATOM 965 C CA . TYR A 1 123 ? -0.706 -5.547 32.464 1.00 76.56 123 TYR A CA 1
ATOM 966 C C . TYR A 1 123 ? 0.288 -6.240 33.404 1.00 76.56 123 TYR A C 1
ATOM 968 O O . TYR A 1 123 ? -0.143 -6.794 34.409 1.00 76.56 123 TYR A O 1
ATOM 976 N N . ASP A 1 124 ? 1.597 -6.153 33.141 1.00 79.56 124 ASP A N 1
ATOM 977 C CA . ASP A 1 124 ? 2.623 -6.804 33.969 1.00 79.56 124 ASP A CA 1
ATOM 978 C C . ASP A 1 124 ? 2.919 -6.020 35.256 1.00 79.56 124 ASP A C 1
ATOM 980 O O . ASP A 1 124 ? 3.415 -6.573 36.238 1.00 79.56 124 ASP A O 1
ATOM 984 N N . LYS A 1 125 ? 2.627 -4.713 35.262 1.00 81.56 125 LYS A N 1
ATOM 985 C CA . LYS A 1 125 ? 2.881 -3.826 36.410 1.00 81.56 125 LYS A CA 1
ATOM 986 C C . LYS A 1 125 ? 1.666 -3.596 37.299 1.00 81.56 125 LYS A C 1
ATOM 988 O O . LYS A 1 125 ? 1.827 -3.029 38.378 1.00 81.56 125 LYS A O 1
ATOM 993 N N . LYS A 1 126 ? 0.471 -3.982 36.851 1.00 82.19 126 LYS A N 1
ATOM 994 C CA . LYS A 1 126 ? -0.773 -3.799 37.603 1.00 82.19 126 LYS A CA 1
ATOM 995 C C . LYS A 1 126 ? -1.185 -5.076 38.309 1.00 82.19 126 LYS A C 1
ATOM 997 O O . LYS A 1 126 ? -1.042 -6.171 37.776 1.00 82.19 126 LYS A O 1
ATOM 1002 N N . SER A 1 127 ? -1.729 -4.927 39.512 1.00 80.69 127 SER A N 1
ATOM 1003 C CA . SER A 1 127 ? -2.301 -6.074 40.219 1.00 80.69 127 SER A CA 1
ATOM 1004 C C . SER A 1 127 ? -3.623 -6.510 39.578 1.00 80.69 127 SER A C 1
ATOM 1006 O O . SER A 1 127 ? -4.345 -5.696 39.004 1.00 80.69 127 SER A O 1
ATOM 1008 N N . GLU A 1 128 ? -3.983 -7.787 39.726 1.00 79.75 128 GLU A N 1
ATOM 1009 C CA . GLU A 1 128 ? -5.262 -8.333 39.242 1.00 79.75 128 GLU A CA 1
ATOM 1010 C C . GLU A 1 128 ? -6.466 -7.527 39.759 1.00 79.75 128 GLU A C 1
ATOM 1012 O O . GLU A 1 128 ? -7.399 -7.250 39.013 1.00 79.75 128 GLU A O 1
ATOM 1017 N N . LYS A 1 129 ? -6.392 -7.039 41.005 1.00 82.38 129 LYS A N 1
ATOM 1018 C CA . LYS A 1 129 ? -7.425 -6.181 41.606 1.00 82.38 129 LYS A CA 1
ATOM 1019 C C . LYS A 1 129 ? -7.566 -4.836 40.894 1.00 82.38 129 LYS A C 1
ATOM 1021 O O . LYS A 1 129 ? -8.680 -4.400 40.637 1.00 82.38 129 LYS A O 1
ATOM 1026 N N . GLU A 1 130 ? -6.452 -4.193 40.547 1.00 83.50 130 GLU A N 1
ATOM 1027 C CA . GLU A 1 130 ? -6.480 -2.920 39.815 1.00 83.50 130 GLU A CA 1
ATOM 1028 C C . GLU A 1 130 ? -7.041 -3.091 38.400 1.00 83.50 130 GLU A C 1
ATOM 1030 O O . GLU A 1 130 ? -7.707 -2.192 37.890 1.00 83.50 130 GLU A O 1
ATOM 1035 N N . LEU A 1 131 ? -6.777 -4.231 37.757 1.00 83.12 131 LEU A N 1
ATOM 1036 C CA . LEU A 1 131 ? -7.338 -4.554 36.446 1.00 83.12 131 LEU A CA 1
ATOM 1037 C C . LEU A 1 131 ? -8.848 -4.806 36.533 1.00 83.12 131 LEU A C 1
ATOM 1039 O O . LEU A 1 131 ? -9.596 -4.261 35.720 1.00 83.12 131 LEU A O 1
ATOM 1043 N N . ASP A 1 132 ? -9.297 -5.556 37.539 1.00 84.94 132 ASP A N 1
ATOM 1044 C CA . ASP A 1 132 ? -10.717 -5.805 37.797 1.00 84.94 132 ASP A CA 1
ATOM 1045 C C . ASP A 1 132 ? -11.489 -4.513 38.083 1.00 84.94 132 ASP A C 1
ATOM 1047 O O . ASP A 1 132 ? -12.592 -4.330 37.567 1.00 84.94 132 ASP A O 1
ATOM 1051 N N . ASP A 1 133 ? -10.908 -3.589 38.851 1.00 86.12 133 ASP A N 1
ATOM 1052 C CA . ASP A 1 133 ? -11.526 -2.293 39.138 1.00 86.12 133 ASP A CA 1
ATOM 1053 C C . ASP A 1 133 ? -11.658 -1.435 37.870 1.00 86.12 133 ASP A C 1
ATOM 1055 O O . ASP A 1 133 ? -12.695 -0.811 37.648 1.00 86.12 133 ASP A O 1
ATOM 1059 N N . ILE A 1 134 ? -10.654 -1.455 36.985 1.00 85.31 134 ILE A N 1
ATOM 1060 C CA . ILE A 1 134 ? -10.714 -0.761 35.687 1.00 85.31 134 ILE A CA 1
ATOM 1061 C C . ILE A 1 134 ? -11.796 -1.368 34.791 1.00 85.31 134 ILE A C 1
ATOM 1063 O O . ILE A 1 134 ? -12.557 -0.633 34.159 1.00 85.31 134 ILE A O 1
ATOM 1067 N N . VAL A 1 135 ? -11.879 -2.701 34.728 1.00 85.50 135 VAL A N 1
ATOM 1068 C CA . VAL A 1 135 ? -12.899 -3.399 33.934 1.00 85.50 135 VAL A CA 1
ATOM 1069 C C . VAL A 1 135 ? -14.296 -3.120 34.485 1.00 85.50 135 VAL A C 1
ATOM 1071 O O . VAL A 1 135 ? -15.201 -2.827 33.703 1.00 85.50 135 VAL A O 1
ATOM 1074 N N . LYS A 1 136 ? -14.485 -3.144 35.810 1.00 87.31 136 LYS A N 1
ATOM 1075 C CA . LYS A 1 136 ? -15.761 -2.784 36.445 1.00 87.31 136 LYS A CA 1
ATOM 1076 C C . LYS A 1 136 ? -16.152 -1.344 36.152 1.00 87.31 136 LYS A C 1
ATOM 1078 O O . LYS A 1 136 ? -17.278 -1.112 35.723 1.00 87.31 136 LYS A O 1
ATOM 1083 N N . ASP A 1 137 ? -15.230 -0.394 36.285 1.00 87.69 137 ASP A N 1
ATOM 1084 C CA . ASP A 1 137 ? -15.486 1.007 35.941 1.00 87.69 137 ASP A CA 1
ATOM 1085 C C . ASP A 1 137 ? -15.901 1.169 34.468 1.00 87.69 137 ASP A C 1
ATOM 1087 O O . ASP A 1 137 ? -16.828 1.917 34.146 1.00 87.69 137 ASP A O 1
ATOM 1091 N N . GLU A 1 138 ? -15.262 0.436 33.560 1.00 86.56 138 GLU A N 1
ATOM 1092 C CA . GLU A 1 138 ? -15.565 0.461 32.130 1.00 86.56 138 GLU A CA 1
ATOM 1093 C C . GLU A 1 138 ? -16.940 -0.170 31.812 1.00 86.56 138 GLU A C 1
ATOM 1095 O O . GLU A 1 138 ? -17.708 0.361 31.000 1.00 86.56 138 GLU A O 1
ATOM 1100 N N . VAL A 1 139 ? -17.306 -1.263 32.485 1.00 86.94 139 VAL A N 1
ATOM 1101 C CA . VAL A 1 139 ? -18.612 -1.923 32.320 1.00 86.94 139 VAL A CA 1
ATOM 1102 C C . VAL A 1 139 ? -19.733 -1.098 32.957 1.00 86.94 139 VAL A C 1
ATOM 1104 O O . VAL A 1 139 ? -20.735 -0.830 32.297 1.00 86.94 139 VAL A O 1
ATOM 1107 N N . GLU A 1 140 ? -19.572 -0.657 34.203 1.00 87.50 140 GLU A N 1
ATOM 1108 C CA . GLU A 1 140 ? -20.634 -0.032 34.998 1.00 87.50 140 GLU A CA 1
ATOM 1109 C C . GLU A 1 140 ? -20.755 1.473 34.735 1.00 87.50 140 GLU A C 1
ATOM 1111 O O . GLU A 1 140 ? -21.850 1.966 34.461 1.00 87.50 140 GLU A O 1
ATOM 1116 N N . LYS A 1 141 ? -19.641 2.222 34.749 1.00 86.38 141 LYS A N 1
ATOM 1117 C CA . LYS A 1 141 ? -19.673 3.690 34.588 1.00 86.38 141 LYS A CA 1
ATOM 1118 C C . LYS A 1 141 ? -19.712 4.124 33.125 1.00 86.38 141 LYS A C 1
ATOM 1120 O O . LYS A 1 141 ? -20.231 5.199 32.825 1.00 86.38 141 LYS A O 1
ATOM 1125 N N . LYS A 1 142 ? -19.148 3.334 32.201 1.00 85.50 142 LYS A N 1
ATOM 1126 C CA . LYS A 1 142 ? -19.123 3.652 30.753 1.00 85.50 142 LYS A CA 1
ATOM 1127 C C . LYS A 1 142 ? -20.105 2.820 29.921 1.00 85.50 142 LYS A C 1
ATOM 1129 O O . LYS A 1 142 ? -20.279 3.106 28.727 1.00 85.50 142 LYS A O 1
ATOM 1134 N N . ASN A 1 143 ? -20.811 1.876 30.553 1.00 86.62 143 ASN A N 1
ATOM 1135 C CA . ASN A 1 143 ? -21.796 0.986 29.930 1.00 86.62 143 ASN A CA 1
ATOM 1136 C C . ASN A 1 143 ? -21.198 0.194 28.750 1.00 86.62 143 ASN A C 1
ATOM 1138 O O . ASN A 1 143 ? -21.799 0.108 27.677 1.00 86.62 143 ASN A O 1
ATOM 1142 N N . ASN A 1 144 ? -19.975 -0.324 28.916 1.00 86.62 144 ASN A N 1
ATOM 1143 C CA . ASN A 1 144 ? -19.292 -1.116 27.896 1.00 86.62 144 ASN A CA 1
ATOM 1144 C C . ASN A 1 144 ? -19.495 -2.622 28.117 1.00 86.62 144 ASN A C 1
ATOM 1146 O O . ASN A 1 144 ? -18.690 -3.295 28.760 1.00 86.62 144 ASN A O 1
ATOM 1150 N N . LYS A 1 145 ? -20.556 -3.173 27.525 1.00 87.62 145 LYS A N 1
ATOM 1151 C CA . LYS A 1 145 ? -20.877 -4.608 27.627 1.00 87.62 145 LYS A CA 1
ATOM 1152 C C . LYS A 1 145 ? -19.829 -5.515 26.963 1.00 87.62 145 LYS A C 1
ATOM 1154 O O . LYS A 1 145 ? -19.687 -6.667 27.361 1.00 87.62 145 LYS A O 1
ATOM 1159 N N . TYR A 1 146 ? -19.045 -4.994 26.016 1.00 85.44 146 TYR A N 1
ATOM 1160 C CA . TYR A 1 146 ? -17.976 -5.732 25.328 1.00 85.44 146 TYR A CA 1
ATOM 1161 C C . TYR A 1 146 ? -16.735 -5.972 26.208 1.00 85.44 146 TYR A C 1
ATOM 1163 O O . TYR A 1 146 ? -15.816 -6.686 25.805 1.00 85.44 146 TYR A O 1
ATOM 1171 N N . MET A 1 147 ? -16.698 -5.420 27.425 1.00 85.38 147 MET A N 1
ATOM 1172 C CA . MET A 1 147 ? -15.702 -5.759 28.452 1.00 85.38 147 MET A CA 1
ATOM 1173 C C . MET A 1 147 ? -16.220 -6.783 29.476 1.00 85.38 147 MET A C 1
ATOM 1175 O O . MET A 1 147 ? -15.466 -7.227 30.336 1.00 85.38 147 MET A O 1
ATOM 1179 N N . THR A 1 148 ? -17.484 -7.208 29.383 1.00 85.94 148 THR A N 1
ATOM 1180 C CA . THR A 1 148 ? -18.069 -8.216 30.278 1.00 85.94 148 THR A CA 1
ATOM 1181 C C . THR A 1 148 ? -17.736 -9.642 29.823 1.00 85.94 148 THR A C 1
ATOM 1183 O O . THR A 1 148 ? -17.671 -9.933 28.627 1.00 85.94 148 THR A O 1
ATOM 1186 N N . GLN A 1 149 ? -17.633 -10.574 30.776 1.00 81.31 149 GLN A N 1
ATOM 1187 C CA . GLN A 1 149 ? -17.391 -12.001 30.512 1.00 81.31 149 GLN A CA 1
ATOM 1188 C C . GLN A 1 149 ? -18.419 -12.639 29.551 1.00 81.31 149 GLN A C 1
ATOM 1190 O O . GLN A 1 149 ? -18.067 -13.509 28.758 1.00 81.31 149 GLN A O 1
ATOM 1195 N N . GLY A 1 150 ? -19.673 -12.173 29.546 1.00 85.38 150 GLY A N 1
ATOM 1196 C CA . GLY A 1 150 ? -20.724 -12.691 28.656 1.00 85.38 150 GLY A CA 1
ATOM 1197 C C . GLY A 1 150 ? -20.489 -12.450 27.157 1.00 85.38 150 GLY A C 1
ATOM 1198 O O . GLY A 1 150 ? -21.098 -13.126 26.334 1.00 85.38 150 GLY A O 1
ATOM 1199 N N . TYR A 1 151 ? -19.593 -11.528 26.788 1.00 87.31 151 TYR A N 1
ATOM 1200 C CA . TYR A 1 151 ? -19.301 -11.184 25.390 1.00 87.31 151 TYR A CA 1
ATOM 1201 C C . TYR A 1 151 ? -18.020 -11.838 24.858 1.00 87.31 151 TYR A C 1
ATOM 1203 O O . TYR A 1 151 ? -17.661 -11.618 23.702 1.00 87.31 151 TYR A O 1
ATOM 1211 N N . VAL A 1 152 ? -17.345 -12.684 25.647 1.00 88.44 152 VAL A N 1
ATOM 1212 C CA . VAL A 1 152 ? -16.085 -13.341 25.247 1.00 88.44 152 VAL A CA 1
ATOM 1213 C C . VAL A 1 152 ? -16.235 -14.108 23.931 1.00 88.44 152 VAL A C 1
ATOM 1215 O O . VAL A 1 152 ? -15.385 -13.982 23.051 1.00 88.44 152 VAL A O 1
ATOM 1218 N N . PHE A 1 153 ? -17.342 -14.834 23.743 1.00 90.12 153 PHE A N 1
ATOM 1219 C CA . PHE A 1 153 ? -17.597 -15.556 22.493 1.00 90.12 153 PHE A CA 1
ATOM 1220 C C . PHE A 1 153 ? -17.758 -14.609 21.293 1.00 90.12 153 PHE A C 1
ATOM 1222 O O . PHE A 1 153 ? -17.207 -14.860 20.223 1.00 90.12 153 PHE A O 1
ATOM 1229 N N . GLN A 1 154 ? -18.452 -13.482 21.476 1.00 90.00 154 GLN A N 1
ATOM 1230 C CA . GLN A 1 154 ? -18.612 -12.471 20.430 1.00 90.00 154 GLN A CA 1
ATOM 1231 C C . GLN A 1 154 ? -17.273 -11.806 20.081 1.00 90.00 154 GLN A C 1
ATOM 1233 O O . GLN A 1 154 ? -16.973 -11.644 18.900 1.00 90.00 154 GLN A O 1
ATOM 1238 N N . LYS A 1 155 ? -16.427 -11.494 21.074 1.00 91.00 155 LYS A N 1
ATOM 1239 C CA . LYS A 1 155 ? -15.064 -10.975 20.845 1.00 91.00 155 LYS A CA 1
ATOM 1240 C C . LYS A 1 155 ? -14.199 -11.969 20.079 1.00 91.00 155 LYS A C 1
ATOM 1242 O O . LYS A 1 155 ? -13.478 -11.573 19.167 1.00 91.00 155 LYS A O 1
ATOM 1247 N N . LEU A 1 156 ? -14.297 -13.256 20.415 1.00 91.69 156 LEU A N 1
ATOM 1248 C CA . LEU A 1 156 ? -13.587 -14.313 19.702 1.00 91.69 156 LEU A CA 1
ATOM 1249 C C . LEU A 1 156 ? -14.048 -14.399 18.242 1.00 91.69 156 LEU A C 1
ATOM 1251 O O . LEU A 1 156 ? -13.209 -14.435 17.345 1.00 91.69 156 LEU A O 1
ATOM 1255 N N . ALA A 1 157 ? -15.358 -14.346 17.987 1.00 91.38 157 ALA A N 1
ATOM 1256 C CA . ALA A 1 157 ? -15.897 -14.325 16.628 1.00 91.38 157 ALA A CA 1
ATOM 1257 C C . ALA A 1 157 ? -15.410 -13.101 15.828 1.00 91.38 157 ALA A C 1
ATOM 1259 O O . ALA A 1 157 ? -14.939 -13.250 14.701 1.00 91.38 157 ALA A O 1
ATOM 1260 N N . ILE A 1 158 ? -15.454 -11.905 16.429 1.00 92.00 158 ILE A N 1
ATOM 1261 C CA . ILE A 1 158 ? -14.933 -10.663 15.834 1.00 92.00 158 ILE A CA 1
ATOM 1262 C C . ILE A 1 158 ? -13.445 -10.805 15.496 1.00 92.00 158 ILE A C 1
ATOM 1264 O O . ILE A 1 158 ? -13.038 -10.439 14.397 1.00 92.00 158 ILE A O 1
ATOM 1268 N N . SER A 1 159 ? -12.648 -11.370 16.406 1.00 91.19 159 SER A N 1
ATOM 1269 C CA . SER A 1 159 ? -11.210 -11.576 16.212 1.00 91.19 159 SER A CA 1
ATOM 1270 C C . SER A 1 159 ? -10.915 -12.512 15.037 1.00 91.19 159 SER A C 1
ATOM 1272 O O . SER A 1 159 ? -10.099 -12.183 14.179 1.00 91.19 159 SER A O 1
ATOM 1274 N N . VAL A 1 160 ? -11.631 -13.638 14.927 1.00 93.06 160 VAL A N 1
ATOM 1275 C CA . VAL A 1 160 ? -11.461 -14.584 13.809 1.00 93.06 160 VAL A CA 1
ATOM 1276 C C . VAL A 1 160 ? -11.840 -13.942 12.471 1.00 93.06 160 VAL A C 1
ATOM 1278 O O . VAL A 1 160 ? -11.100 -14.071 11.495 1.00 93.06 160 VAL A O 1
ATOM 1281 N N . ILE A 1 161 ? -12.959 -13.214 12.409 1.00 91.19 161 ILE A N 1
ATOM 1282 C CA . ILE A 1 161 ? -13.386 -12.528 11.179 1.00 91.19 161 ILE A CA 1
ATOM 1283 C C . ILE A 1 161 ? -12.394 -11.415 10.812 1.00 91.19 161 ILE A C 1
ATOM 1285 O O . ILE A 1 161 ? -11.950 -11.334 9.666 1.00 91.19 161 ILE A O 1
ATOM 1289 N N . GLY A 1 162 ? -12.000 -10.593 11.787 1.00 91.25 162 GLY A N 1
ATOM 1290 C CA . GLY A 1 162 ? -11.006 -9.537 11.611 1.00 91.25 162 GLY A CA 1
ATOM 1291 C C . GLY A 1 162 ? -9.651 -10.081 11.157 1.00 91.25 162 GLY A C 1
ATOM 1292 O O . GLY A 1 162 ? -9.013 -9.494 10.284 1.00 91.25 162 GLY A O 1
ATOM 1293 N N . PHE A 1 163 ? -9.241 -11.250 11.658 1.00 92.62 163 PHE A N 1
ATOM 1294 C CA . PHE A 1 163 ? -8.037 -11.943 11.206 1.00 92.62 163 PHE A CA 1
ATOM 1295 C C . PHE A 1 163 ? -8.122 -12.339 9.726 1.00 92.62 163 PHE A C 1
ATOM 1297 O O . PHE A 1 163 ? -7.184 -12.078 8.975 1.00 92.62 163 PHE A O 1
ATOM 1304 N N . ILE A 1 164 ? -9.250 -12.897 9.274 1.00 92.75 164 ILE A N 1
ATOM 1305 C CA . ILE A 1 164 ? -9.453 -13.261 7.860 1.00 92.75 164 ILE A CA 1
ATOM 1306 C C . ILE A 1 164 ? -9.408 -12.018 6.960 1.00 92.75 164 ILE A C 1
ATOM 1308 O O . ILE A 1 164 ? -8.734 -12.034 5.927 1.00 92.75 164 ILE A O 1
ATOM 1312 N N . ILE A 1 165 ? -10.078 -10.931 7.360 1.00 91.50 165 ILE A N 1
ATOM 1313 C CA . ILE A 1 165 ? -10.061 -9.650 6.633 1.00 91.50 165 ILE A CA 1
ATOM 1314 C C . ILE A 1 165 ? -8.630 -9.105 6.554 1.00 91.50 165 ILE A C 1
ATOM 1316 O O . ILE A 1 165 ? -8.157 -8.743 5.475 1.00 91.50 165 ILE A O 1
ATOM 1320 N N . THR A 1 166 ? -7.919 -9.106 7.683 1.00 92.00 166 THR A N 1
ATOM 1321 C CA . THR A 1 166 ? -6.524 -8.659 7.772 1.00 92.00 166 THR A CA 1
ATOM 1322 C C . THR A 1 166 ? -5.623 -9.483 6.864 1.00 92.00 166 THR A C 1
ATOM 1324 O O . THR A 1 166 ? -4.798 -8.919 6.147 1.00 92.00 166 THR A O 1
ATOM 1327 N N . LEU A 1 167 ? -5.791 -10.805 6.848 1.00 93.31 167 LEU A N 1
ATOM 1328 C CA . LEU A 1 167 ? -5.001 -11.714 6.026 1.00 93.31 167 LEU A CA 1
ATOM 1329 C C . LEU A 1 167 ? -5.257 -11.464 4.536 1.00 93.31 167 LEU A C 1
ATOM 1331 O O . LEU A 1 167 ? -4.302 -11.321 3.773 1.00 93.31 167 LEU A O 1
ATOM 1335 N N . PHE A 1 168 ? -6.521 -11.339 4.121 1.00 93.31 168 PHE A N 1
ATOM 1336 C CA . PHE A 1 168 ? -6.863 -11.029 2.732 1.00 93.31 168 PHE A CA 1
ATOM 1337 C C . PHE A 1 168 ? -6.251 -9.696 2.285 1.00 93.31 168 PHE A C 1
ATOM 1339 O O . PHE A 1 168 ? -5.560 -9.643 1.265 1.00 93.31 168 PHE A O 1
ATOM 1346 N N . MET A 1 169 ? -6.454 -8.631 3.066 1.00 91.06 169 MET A N 1
ATOM 1347 C CA . MET A 1 169 ? -5.901 -7.312 2.753 1.00 91.06 169 MET A CA 1
ATOM 1348 C C . MET A 1 169 ? -4.371 -7.345 2.724 1.00 91.06 169 MET A C 1
ATOM 1350 O O . MET A 1 169 ? -3.760 -6.817 1.795 1.00 91.06 169 MET A O 1
ATOM 1354 N N . SER A 1 170 ? -3.743 -8.050 3.664 1.00 91.69 170 SER A N 1
ATOM 1355 C CA . SER A 1 170 ? -2.290 -8.232 3.687 1.00 91.69 170 SER A CA 1
ATOM 1356 C C . SER A 1 170 ? -1.782 -8.926 2.425 1.00 91.69 170 SER A C 1
ATOM 1358 O O . SER A 1 170 ? -0.802 -8.466 1.848 1.00 91.69 170 SER A O 1
ATOM 1360 N N . ILE A 1 171 ? -2.457 -9.977 1.940 1.00 93.25 171 ILE A N 1
ATOM 1361 C CA . ILE A 1 171 ? -2.090 -10.649 0.682 1.00 93.25 171 ILE A CA 1
ATOM 1362 C C . ILE A 1 171 ? -2.154 -9.673 -0.498 1.00 93.25 171 ILE A C 1
ATOM 1364 O O . ILE A 1 171 ? -1.226 -9.637 -1.308 1.00 93.25 171 ILE A O 1
ATOM 1368 N N . VAL A 1 172 ? -3.212 -8.860 -0.593 1.00 91.94 172 VAL A N 1
ATOM 1369 C CA . VAL A 1 172 ? -3.357 -7.866 -1.669 1.00 91.94 172 VAL A CA 1
ATOM 1370 C C . VAL A 1 172 ? -2.196 -6.870 -1.633 1.00 91.94 172 VAL A C 1
ATOM 1372 O O . VAL A 1 172 ? -1.475 -6.729 -2.622 1.00 91.94 172 VAL A O 1
ATOM 1375 N N . PHE A 1 173 ? -1.953 -6.234 -0.488 1.00 89.50 173 PHE A N 1
ATOM 1376 C CA . PHE A 1 173 ? -0.885 -5.242 -0.336 1.00 89.50 173 PHE A CA 1
ATOM 1377 C C . PHE A 1 173 ? 0.516 -5.832 -0.532 1.00 89.50 173 PHE A C 1
ATOM 1379 O O . PHE A 1 173 ? 1.370 -5.214 -1.179 1.00 89.50 173 PHE A O 1
ATOM 1386 N N . LEU A 1 174 ? 0.751 -7.042 -0.020 1.00 92.38 174 LEU A N 1
ATOM 1387 C CA . LEU A 1 174 ? 2.015 -7.751 -0.181 1.00 92.38 174 LEU A CA 1
ATOM 1388 C C . LEU A 1 174 ? 2.254 -8.116 -1.646 1.00 92.38 174 LEU A C 1
ATOM 1390 O O . LEU A 1 174 ? 3.363 -7.928 -2.134 1.00 92.38 174 LEU A O 1
ATOM 1394 N N . SER A 1 175 ? 1.224 -8.562 -2.372 1.00 91.81 175 SER A N 1
ATOM 1395 C CA . SER A 1 175 ? 1.346 -8.899 -3.794 1.00 91.81 175 SER A CA 1
ATOM 1396 C C . SER A 1 175 ? 1.754 -7.693 -4.649 1.00 91.81 175 SER A C 1
ATOM 1398 O O . SER A 1 175 ? 2.661 -7.811 -5.474 1.00 91.81 175 SER A O 1
ATOM 1400 N N . ILE A 1 176 ? 1.169 -6.515 -4.398 1.00 91.31 176 ILE A N 1
ATOM 1401 C CA . ILE A 1 176 ? 1.523 -5.265 -5.089 1.00 91.31 176 ILE A CA 1
ATOM 1402 C C . ILE A 1 176 ? 2.956 -4.854 -4.730 1.00 91.31 176 ILE A C 1
ATOM 1404 O O . ILE A 1 176 ? 3.758 -4.543 -5.614 1.00 91.31 176 ILE A O 1
ATOM 1408 N N . SER A 1 177 ? 3.305 -4.904 -3.440 1.00 90.38 177 SER A N 1
ATOM 1409 C CA . SER A 1 177 ? 4.647 -4.564 -2.947 1.00 90.38 177 SER A CA 1
ATOM 1410 C C . SER A 1 177 ? 5.722 -5.472 -3.543 1.00 90.38 177 SER A C 1
ATOM 1412 O O . SER A 1 177 ? 6.775 -5.004 -3.975 1.00 90.38 177 SER A O 1
ATOM 1414 N N . PHE A 1 178 ? 5.445 -6.772 -3.606 1.00 92.94 178 PHE A N 1
ATOM 1415 C CA . PHE A 1 178 ? 6.364 -7.763 -4.144 1.00 92.94 178 PHE A CA 1
ATOM 1416 C C . PHE A 1 178 ? 6.523 -7.615 -5.660 1.00 92.94 178 PHE A C 1
ATOM 1418 O O . PHE A 1 178 ? 7.644 -7.638 -6.162 1.00 92.94 178 PHE A O 1
ATOM 1425 N N . ALA A 1 179 ? 5.434 -7.366 -6.393 1.00 90.69 179 ALA A N 1
ATOM 1426 C CA . ALA A 1 179 ? 5.498 -7.094 -7.827 1.00 90.69 179 ALA A CA 1
ATOM 1427 C C . ALA A 1 179 ? 6.299 -5.817 -8.141 1.00 90.69 179 ALA A C 1
ATOM 1429 O O . ALA A 1 179 ? 7.139 -5.819 -9.044 1.00 90.69 179 ALA A O 1
ATOM 1430 N N . LYS A 1 180 ? 6.106 -4.749 -7.352 1.00 87.94 180 LYS A N 1
ATOM 1431 C CA . LYS A 1 180 ? 6.917 -3.526 -7.432 1.00 87.94 180 LYS A CA 1
ATOM 1432 C C . LYS A 1 180 ? 8.403 -3.828 -7.224 1.00 87.94 180 LYS A C 1
ATOM 1434 O O . LYS A 1 180 ? 9.233 -3.385 -8.019 1.00 87.94 180 LYS A O 1
ATOM 1439 N N . LEU A 1 181 ? 8.738 -4.595 -6.181 1.00 89.25 181 LEU A N 1
ATOM 1440 C CA . LEU A 1 181 ? 10.118 -4.999 -5.902 1.00 89.25 181 LEU A CA 1
ATOM 1441 C C . LEU A 1 181 ? 10.716 -5.783 -7.071 1.00 89.25 181 LEU A C 1
ATOM 1443 O O . LEU A 1 181 ? 11.787 -5.414 -7.542 1.00 89.25 181 LEU A O 1
ATOM 1447 N N . ILE A 1 182 ? 10.007 -6.787 -7.597 1.00 90.44 182 ILE A N 1
ATOM 1448 C CA . ILE A 1 182 ? 10.474 -7.586 -8.740 1.00 90.44 182 ILE A CA 1
ATOM 1449 C C . ILE A 1 182 ? 10.798 -6.693 -9.939 1.00 90.44 182 ILE A C 1
ATOM 1451 O O . ILE A 1 182 ? 11.885 -6.810 -10.502 1.00 90.44 182 ILE A O 1
ATOM 1455 N N . PHE A 1 183 ? 9.900 -5.786 -10.333 1.00 88.25 183 PHE A N 1
ATOM 1456 C CA . PHE A 1 183 ? 10.146 -4.923 -11.492 1.00 88.25 183 PHE A CA 1
ATOM 1457 C C . PHE A 1 183 ? 11.274 -3.926 -11.263 1.00 88.25 183 PHE A C 1
ATOM 1459 O O . PHE A 1 183 ? 12.076 -3.705 -12.169 1.00 88.25 183 PHE A O 1
ATOM 1466 N N . SER A 1 184 ? 11.380 -3.370 -10.056 1.00 84.88 184 SER A N 1
ATOM 1467 C CA . SER A 1 184 ? 12.487 -2.484 -9.697 1.00 84.88 184 SER A CA 1
ATOM 1468 C C . SER A 1 184 ? 13.832 -3.212 -9.737 1.00 84.88 184 SER A C 1
ATOM 1470 O O . SER A 1 184 ? 14.810 -2.689 -10.270 1.00 84.88 184 SER A O 1
ATOM 1472 N N . THR A 1 185 ? 13.889 -4.432 -9.205 1.00 87.88 185 THR A N 1
ATOM 1473 C CA . THR A 1 185 ? 15.094 -5.264 -9.219 1.00 87.88 185 THR A CA 1
ATOM 1474 C C . THR A 1 185 ? 15.443 -5.701 -10.640 1.00 87.88 185 THR A C 1
ATOM 1476 O O . THR A 1 185 ? 16.606 -5.639 -11.032 1.00 87.88 185 THR A O 1
ATOM 1479 N N . PHE A 1 186 ? 14.453 -6.077 -11.452 1.00 86.94 186 PHE A N 1
ATOM 1480 C CA . PHE A 1 186 ? 14.677 -6.455 -12.847 1.00 86.94 186 PHE A CA 1
ATOM 1481 C C . PHE A 1 186 ? 15.169 -5.276 -13.695 1.00 86.94 186 PHE A C 1
ATOM 1483 O O . PHE A 1 186 ? 16.093 -5.439 -14.490 1.00 86.94 186 PHE A O 1
ATOM 1490 N N . ALA A 1 187 ? 14.626 -4.073 -13.480 1.00 84.75 187 ALA A N 1
ATOM 1491 C CA . ALA A 1 187 ? 15.143 -2.852 -14.090 1.00 84.75 187 ALA A CA 1
ATOM 1492 C C . ALA A 1 187 ? 16.617 -2.614 -13.733 1.00 84.75 187 ALA A C 1
ATOM 1494 O O . ALA A 1 187 ? 17.414 -2.283 -14.609 1.00 84.75 187 ALA A O 1
ATOM 1495 N N . LEU A 1 188 ? 16.995 -2.825 -12.469 1.00 82.50 188 LEU A N 1
ATOM 1496 C CA . LEU A 1 188 ? 18.378 -2.679 -12.018 1.00 82.50 188 LEU A CA 1
ATOM 1497 C C . LEU A 1 188 ? 19.310 -3.705 -12.681 1.00 82.50 188 LEU A C 1
ATOM 1499 O O . LEU A 1 188 ? 20.390 -3.338 -13.145 1.00 82.50 188 LEU A O 1
ATOM 1503 N N . PHE A 1 189 ? 18.875 -4.962 -12.808 1.00 83.94 189 PHE A N 1
ATOM 1504 C CA . PHE A 1 189 ? 19.620 -5.969 -13.568 1.00 83.94 189 PHE A CA 1
ATOM 1505 C C . PHE A 1 189 ? 19.788 -5.565 -15.038 1.00 83.94 189 PHE A C 1
ATOM 1507 O O . PHE A 1 189 ? 20.904 -5.595 -15.555 1.00 83.94 189 PHE A O 1
ATOM 1514 N N . LEU A 1 190 ? 18.718 -5.129 -15.713 1.00 83.31 190 LEU A N 1
ATOM 1515 C CA . LEU A 1 190 ? 18.793 -4.666 -17.104 1.00 83.31 190 LEU A CA 1
ATOM 1516 C C . LEU A 1 190 ? 19.698 -3.442 -17.274 1.00 83.31 190 LEU A C 1
ATOM 1518 O O . LEU A 1 190 ? 20.368 -3.313 -18.297 1.00 83.31 190 LEU A O 1
ATOM 1522 N N . PHE A 1 191 ? 19.759 -2.566 -16.272 1.00 77.44 191 PHE A N 1
ATOM 1523 C CA . PHE A 1 191 ? 20.674 -1.432 -16.272 1.00 77.44 191 PHE A CA 1
ATOM 1524 C C . PHE A 1 191 ? 22.145 -1.883 -16.260 1.00 77.44 191 PHE A C 1
ATOM 1526 O O . PHE A 1 191 ? 22.955 -1.330 -16.998 1.00 77.44 191 PHE A O 1
ATOM 1533 N N . LEU A 1 192 ? 22.498 -2.930 -15.505 1.00 78.44 192 LEU A N 1
ATOM 1534 C CA . LEU A 1 192 ? 23.846 -3.515 -15.549 1.00 78.44 192 LEU A CA 1
ATOM 1535 C C . LEU A 1 192 ? 24.149 -4.131 -16.929 1.00 78.44 192 LEU A C 1
ATOM 1537 O O . LEU A 1 192 ? 25.239 -3.950 -17.472 1.00 78.44 192 LEU A O 1
ATOM 1541 N N . PHE A 1 193 ? 23.161 -4.798 -17.536 1.00 79.06 193 PHE A N 1
ATOM 1542 C CA . PHE A 1 193 ? 23.272 -5.338 -18.896 1.00 79.06 193 PHE A CA 1
ATOM 1543 C C . PHE A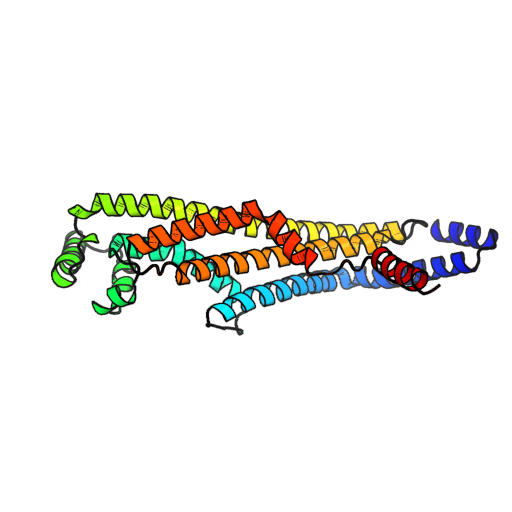 1 193 ? 23.328 -4.265 -19.987 1.00 79.06 193 PHE A C 1
ATOM 1545 O O . PHE A 1 193 ? 23.798 -4.550 -21.090 1.00 79.06 193 PHE A O 1
ATOM 1552 N N . LEU A 1 194 ? 22.908 -3.030 -19.697 1.00 79.62 194 LEU A N 1
ATOM 1553 C CA . LEU A 1 194 ? 22.984 -1.925 -20.646 1.00 79.62 194 LEU A CA 1
ATOM 1554 C C . LEU A 1 194 ? 24.430 -1.670 -21.074 1.00 79.62 194 LEU A C 1
ATOM 1556 O O . LEU A 1 194 ? 24.660 -1.480 -22.262 1.00 79.62 194 LEU A O 1
ATOM 1560 N N . VAL A 1 195 ? 25.390 -1.756 -20.143 1.00 74.19 195 VAL A N 1
ATOM 1561 C CA . VAL A 1 195 ? 26.835 -1.613 -20.409 1.00 74.19 195 VAL A CA 1
ATO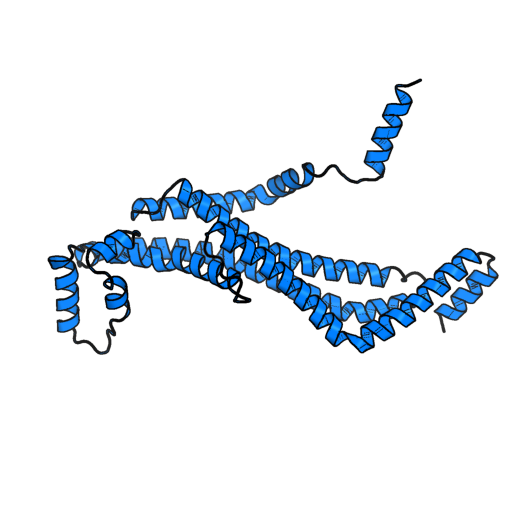M 1562 C C . VAL A 1 195 ? 27.330 -2.669 -21.400 1.00 74.19 195 VAL A C 1
ATOM 1564 O O . VAL A 1 195 ? 28.044 -2.352 -22.349 1.00 74.19 195 VAL A O 1
ATOM 1567 N N . PHE A 1 196 ? 26.904 -3.921 -21.233 1.00 76.00 196 PHE A N 1
ATOM 1568 C CA . PHE A 1 196 ? 27.244 -4.998 -22.163 1.00 76.00 196 PHE A CA 1
ATOM 1569 C C . PHE A 1 196 ? 26.568 -4.812 -23.528 1.00 76.00 196 PHE A C 1
ATOM 1571 O O . PHE A 1 196 ? 27.223 -4.958 -24.558 1.00 76.00 196 PHE A O 1
ATOM 1578 N N . SER A 1 197 ? 25.287 -4.419 -23.553 1.00 78.50 197 SER A N 1
ATOM 1579 C CA . SER A 1 197 ? 24.565 -4.085 -24.795 1.00 78.50 197 SER A CA 1
ATOM 1580 C C . SER A 1 197 ? 25.247 -2.938 -25.551 1.00 78.50 197 SER A C 1
ATOM 1582 O O . SER A 1 197 ? 25.277 -2.910 -26.781 1.00 78.50 197 SER A O 1
ATOM 1584 N N . TRP A 1 198 ? 25.867 -2.030 -24.801 1.00 73.88 198 TRP A N 1
ATOM 1585 C CA . TRP A 1 198 ? 26.674 -0.933 -25.301 1.00 73.88 198 TRP A CA 1
ATOM 1586 C C . TRP A 1 198 ? 27.922 -1.409 -26.052 1.00 73.88 198 TRP A C 1
ATOM 1588 O O . TRP A 1 198 ? 28.142 -1.028 -27.200 1.00 73.88 198 TRP A O 1
ATOM 1598 N N . ILE A 1 199 ? 28.688 -2.324 -25.456 1.00 74.12 199 ILE A N 1
ATOM 1599 C CA . ILE A 1 199 ? 29.862 -2.933 -26.098 1.00 74.12 199 ILE A CA 1
ATOM 1600 C C . ILE A 1 199 ? 29.450 -3.707 -27.359 1.00 74.12 199 ILE A C 1
ATOM 1602 O O . ILE A 1 199 ? 30.093 -3.590 -28.402 1.00 74.12 199 ILE A O 1
ATOM 1606 N N . VAL A 1 200 ? 28.350 -4.464 -27.287 1.00 75.19 200 VAL A N 1
ATOM 1607 C CA . VAL A 1 200 ? 27.823 -5.241 -28.421 1.00 75.19 200 VAL A CA 1
ATOM 1608 C C . VAL A 1 200 ? 27.365 -4.338 -29.566 1.00 75.19 200 VAL A C 1
ATOM 1610 O O . VAL A 1 200 ? 27.521 -4.705 -30.727 1.00 75.19 200 VAL A O 1
ATOM 1613 N N . SER A 1 201 ? 26.868 -3.133 -29.278 1.00 72.19 201 SER A N 1
ATOM 1614 C CA . SER A 1 201 ? 26.438 -2.194 -30.319 1.00 72.19 201 SER A CA 1
ATOM 1615 C C . SER A 1 201 ? 27.578 -1.639 -31.191 1.00 72.19 201 SER A C 1
ATOM 1617 O O . SER A 1 201 ? 27.305 -1.076 -32.249 1.00 72.19 201 SER A O 1
ATOM 1619 N N . PHE A 1 202 ? 28.847 -1.879 -30.826 1.00 70.50 202 PHE A N 1
ATOM 1620 C CA . PHE A 1 202 ? 29.999 -1.647 -31.709 1.00 70.50 202 PHE A CA 1
ATOM 1621 C C . PHE A 1 202 ? 30.161 -2.711 -32.806 1.00 70.50 202 PHE A C 1
ATOM 1623 O O . PHE A 1 202 ? 30.946 -2.516 -33.738 1.00 70.50 202 PHE A O 1
ATOM 1630 N N . ILE A 1 203 ? 29.445 -3.837 -32.716 1.00 74.38 203 ILE A N 1
ATOM 1631 C CA . ILE A 1 203 ? 29.395 -4.846 -33.773 1.00 74.38 203 ILE A CA 1
ATOM 1632 C C . ILE A 1 203 ? 28.412 -4.358 -34.851 1.00 74.38 203 ILE A C 1
ATOM 1634 O O . ILE A 1 203 ? 27.246 -4.086 -34.542 1.00 74.38 203 ILE A O 1
ATOM 1638 N N . PRO A 1 204 ? 28.841 -4.259 -36.123 1.00 63.50 204 PRO A N 1
ATOM 1639 C CA . PRO A 1 204 ? 27.961 -3.829 -37.204 1.00 63.50 204 PRO A CA 1
ATOM 1640 C C . PRO A 1 204 ? 26.735 -4.750 -37.302 1.00 63.50 204 PRO A C 1
ATOM 1642 O O . PRO A 1 204 ? 26.871 -5.969 -37.367 1.00 63.50 204 PRO A O 1
ATOM 1645 N N . GLY A 1 205 ? 25.535 -4.157 -37.306 1.00 68.00 205 GLY A N 1
ATOM 1646 C CA . GLY A 1 205 ? 24.251 -4.878 -37.272 1.00 68.00 205 GLY A CA 1
ATOM 1647 C C . GLY A 1 205 ? 23.546 -4.907 -35.906 1.00 68.00 205 GLY A C 1
ATOM 1648 O O . GLY A 1 205 ? 22.356 -5.206 -35.862 1.00 68.00 205 GLY A O 1
ATOM 1649 N N . PHE A 1 206 ? 24.221 -4.521 -34.813 1.00 69.75 206 PHE A N 1
ATOM 1650 C CA . PHE A 1 206 ? 23.650 -4.466 -33.453 1.00 69.75 206 PHE A CA 1
ATOM 1651 C C . PHE A 1 206 ? 23.476 -3.038 -32.904 1.00 69.75 206 PHE A C 1
ATOM 1653 O O . PHE A 1 206 ? 23.218 -2.845 -31.718 1.00 69.75 206 PHE A O 1
ATOM 1660 N N . GLU A 1 207 ? 23.554 -2.023 -33.762 1.00 68.88 207 GLU A N 1
ATOM 1661 C CA . GLU A 1 207 ? 23.501 -0.595 -33.402 1.00 68.88 207 GLU A CA 1
ATOM 1662 C C . GLU A 1 207 ? 22.210 -0.206 -32.647 1.00 68.88 207 GLU A C 1
ATOM 1664 O O . GLU A 1 207 ? 22.220 0.662 -31.780 1.00 68.88 207 GLU A O 1
ATOM 1669 N N . LEU A 1 208 ? 21.091 -0.890 -32.918 1.00 69.50 208 LEU A N 1
ATOM 1670 C CA . LEU A 1 208 ? 19.809 -0.670 -32.231 1.00 69.50 208 LEU A CA 1
ATOM 1671 C C . LEU A 1 208 ? 19.668 -1.457 -30.915 1.00 69.50 208 LEU A C 1
ATOM 1673 O O . LEU A 1 208 ? 18.720 -1.227 -30.161 1.00 69.50 208 LEU A O 1
ATOM 1677 N N . SER A 1 209 ? 20.602 -2.366 -30.611 1.00 75.12 209 SER A N 1
ATOM 1678 C CA . SER A 1 209 ? 20.566 -3.201 -29.401 1.00 75.12 209 SER A CA 1
ATOM 1679 C C . SER A 1 209 ? 20.639 -2.359 -28.129 1.00 75.12 209 SER A C 1
ATOM 1681 O O . SER A 1 209 ? 19.912 -2.623 -27.169 1.00 75.12 209 SER A O 1
ATOM 1683 N N . VAL A 1 210 ? 21.456 -1.301 -28.131 1.00 72.88 210 VAL A N 1
ATOM 1684 C CA . VAL A 1 210 ? 21.558 -0.374 -26.996 1.00 72.88 210 VAL A CA 1
ATOM 1685 C C . VAL A 1 210 ? 20.247 0.364 -26.750 1.00 72.88 210 VAL A C 1
ATOM 1687 O O . VAL A 1 210 ? 19.779 0.402 -25.616 1.00 72.88 210 VAL A O 1
ATOM 1690 N N . PHE A 1 211 ? 19.622 0.911 -27.793 1.00 76.50 211 PHE A N 1
ATOM 1691 C CA . PHE A 1 211 ? 18.374 1.663 -27.656 1.00 76.50 211 PHE A CA 1
ATOM 1692 C C . PHE A 1 211 ? 17.224 0.756 -27.222 1.00 76.50 211 PHE A C 1
ATOM 1694 O O . PHE A 1 211 ? 16.427 1.138 -26.369 1.00 76.50 211 PHE A O 1
ATOM 1701 N N . SER A 1 212 ? 17.177 -0.470 -27.747 1.00 79.31 212 SER A N 1
ATOM 1702 C CA . SER A 1 212 ? 16.218 -1.491 -27.321 1.00 79.31 212 SER A CA 1
ATOM 1703 C C . SER A 1 212 ? 16.414 -1.879 -25.852 1.00 79.31 212 SER A C 1
ATOM 1705 O O . SER A 1 212 ? 15.449 -1.920 -25.090 1.00 79.31 212 SER A O 1
ATOM 1707 N N . ALA A 1 213 ? 17.658 -2.110 -25.420 1.00 81.12 213 ALA A N 1
ATOM 1708 C CA . ALA A 1 213 ? 17.971 -2.405 -24.022 1.00 81.12 213 ALA A CA 1
ATOM 1709 C C . ALA A 1 213 ? 17.612 -1.229 -23.100 1.00 81.12 213 ALA A C 1
ATOM 1711 O O . ALA A 1 213 ? 16.968 -1.433 -22.076 1.00 81.12 213 ALA A O 1
ATOM 1712 N N . PHE A 1 214 ? 17.945 0.001 -23.498 1.00 81.12 214 PHE A N 1
ATOM 1713 C CA . PHE A 1 214 ? 17.606 1.213 -22.756 1.00 81.12 214 PHE A CA 1
ATOM 1714 C C . PHE A 1 214 ? 16.089 1.394 -22.612 1.00 81.12 214 PHE A C 1
ATOM 1716 O O . PHE A 1 214 ? 15.592 1.604 -21.505 1.00 81.12 214 PHE A O 1
ATOM 1723 N N . ALA A 1 215 ? 15.341 1.237 -23.708 1.00 82.94 215 ALA A N 1
ATOM 1724 C CA . ALA A 1 215 ? 13.884 1.322 -23.702 1.00 82.94 215 ALA A CA 1
ATOM 1725 C C . ALA A 1 215 ? 13.249 0.256 -22.796 1.00 82.94 215 ALA A C 1
ATOM 1727 O O . ALA A 1 215 ? 12.317 0.562 -22.055 1.00 82.94 215 ALA A O 1
ATOM 1728 N N . LYS A 1 216 ? 13.775 -0.978 -22.797 1.00 85.50 216 LYS A N 1
ATOM 1729 C CA . LYS A 1 216 ? 13.321 -2.036 -21.881 1.00 85.50 216 LYS A CA 1
ATOM 1730 C C . LYS A 1 216 ? 13.572 -1.657 -20.425 1.00 85.50 216 LYS A C 1
ATOM 1732 O O . LYS A 1 216 ? 12.655 -1.766 -19.619 1.00 85.50 216 LYS A O 1
ATOM 1737 N N . THR A 1 217 ? 14.769 -1.175 -20.095 1.00 84.12 217 THR A N 1
ATOM 1738 C CA . THR A 1 217 ? 15.107 -0.735 -18.734 1.00 84.12 217 THR A CA 1
ATOM 1739 C C . THR A 1 217 ? 14.157 0.360 -18.249 1.00 84.12 217 THR A C 1
ATOM 1741 O O . THR A 1 217 ? 13.576 0.224 -17.172 1.00 84.12 217 THR A O 1
ATOM 1744 N N . LEU A 1 218 ? 13.916 1.395 -19.065 1.00 82.38 218 LEU A N 1
ATOM 1745 C CA . LEU A 1 218 ? 12.925 2.434 -18.757 1.00 82.38 218 LEU A CA 1
ATOM 1746 C C . LEU A 1 218 ? 11.510 1.863 -18.614 1.00 82.38 218 LEU A C 1
ATOM 1748 O O . LEU A 1 218 ? 10.794 2.231 -17.686 1.00 82.38 218 LEU A O 1
ATOM 1752 N N . GLY A 1 219 ? 11.124 0.922 -19.478 1.00 85.75 219 GLY A N 1
ATOM 1753 C CA . GLY A 1 219 ? 9.837 0.236 -19.402 1.00 85.75 219 GLY A CA 1
ATOM 1754 C C . GLY A 1 219 ? 9.608 -0.449 -18.052 1.00 85.75 219 GLY A C 1
ATOM 1755 O O . GLY A 1 219 ? 8.540 -0.291 -17.467 1.00 85.75 219 GLY A O 1
ATOM 1756 N N . TYR A 1 220 ? 10.612 -1.143 -17.507 1.00 87.62 220 TYR A N 1
ATOM 1757 C CA . TYR A 1 220 ? 10.498 -1.781 -16.188 1.00 87.62 220 TYR A CA 1
ATOM 1758 C C . TYR A 1 220 ? 10.486 -0.782 -15.023 1.00 87.62 220 TYR A C 1
ATOM 1760 O O . TYR A 1 220 ? 9.809 -1.029 -14.026 1.00 87.62 220 TYR A O 1
ATOM 1768 N N . ILE A 1 221 ? 11.167 0.361 -15.147 1.00 83.25 221 ILE A N 1
ATOM 1769 C CA . ILE A 1 221 ? 11.097 1.445 -14.151 1.00 83.25 221 ILE A CA 1
ATOM 1770 C C . ILE A 1 221 ? 9.687 2.034 -14.110 1.00 83.25 221 ILE A C 1
ATOM 1772 O O . ILE A 1 221 ? 9.098 2.158 -13.035 1.00 83.25 221 ILE A O 1
ATOM 1776 N N . ILE A 1 222 ? 9.118 2.328 -15.281 1.00 84.12 222 ILE A N 1
ATOM 1777 C CA . ILE A 1 222 ? 7.739 2.810 -15.405 1.00 84.12 222 ILE A CA 1
ATOM 1778 C C . ILE A 1 222 ? 6.765 1.759 -14.866 1.00 84.12 222 ILE A C 1
ATOM 1780 O O . ILE A 1 222 ? 5.835 2.105 -14.146 1.00 84.12 222 ILE A O 1
ATOM 1784 N N . LEU A 1 223 ? 6.986 0.473 -15.151 1.00 86.00 223 LEU A N 1
ATOM 1785 C CA . LEU A 1 223 ? 6.133 -0.612 -14.665 1.00 86.00 223 LEU A CA 1
ATOM 1786 C C . LEU A 1 223 ? 6.189 -0.766 -13.135 1.00 86.00 223 LEU A C 1
ATOM 1788 O O . LEU A 1 223 ? 5.154 -0.968 -12.502 1.00 86.00 223 LEU A O 1
ATOM 1792 N N . SER A 1 224 ? 7.372 -0.618 -12.533 1.00 85.00 224 SER A N 1
ATOM 1793 C CA . SER A 1 224 ? 7.541 -0.562 -11.075 1.00 85.00 224 SER A CA 1
ATOM 1794 C C . SER A 1 224 ? 6.755 0.602 -10.469 1.00 85.00 224 SER A C 1
ATOM 1796 O O . SER A 1 224 ? 6.036 0.433 -9.485 1.00 85.00 224 SER A O 1
ATOM 1798 N N . ALA A 1 225 ? 6.810 1.779 -11.088 1.00 82.25 225 ALA A N 1
ATOM 1799 C CA . ALA A 1 225 ? 6.052 2.921 -10.603 1.00 82.25 225 ALA A CA 1
ATOM 1800 C C . ALA A 1 225 ? 4.537 2.798 -10.876 1.00 82.25 225 ALA A C 1
ATOM 1802 O O . ALA A 1 225 ? 3.721 3.212 -10.058 1.00 82.25 225 ALA A O 1
ATOM 1803 N N . CYS A 1 226 ? 4.135 2.120 -11.952 1.00 83.81 226 CYS A N 1
ATOM 1804 C CA . CYS A 1 226 ? 2.744 1.745 -12.212 1.00 83.81 226 CYS A CA 1
ATOM 1805 C C . CYS A 1 226 ? 2.198 0.785 -11.138 1.00 83.81 226 CYS A C 1
ATOM 1807 O O . CYS A 1 226 ? 1.033 0.880 -10.764 1.00 83.81 226 CYS A O 1
ATOM 1809 N N . MET A 1 227 ? 3.031 -0.083 -10.550 1.00 86.38 227 MET A N 1
ATOM 1810 C CA . MET A 1 227 ? 2.603 -0.892 -9.399 1.00 86.38 227 MET A CA 1
ATOM 1811 C C . MET A 1 227 ? 2.221 -0.028 -8.192 1.00 86.38 227 MET A C 1
ATOM 1813 O O . MET A 1 227 ? 1.276 -0.361 -7.482 1.00 86.38 227 MET A O 1
ATOM 1817 N N . THR A 1 228 ? 2.867 1.124 -7.998 1.00 82.69 228 THR A N 1
ATOM 1818 C CA . THR A 1 228 ? 2.465 2.088 -6.964 1.00 82.69 228 THR A CA 1
ATOM 1819 C C . THR A 1 228 ? 1.071 2.669 -7.219 1.00 82.69 228 THR A C 1
ATOM 1821 O O . THR A 1 228 ? 0.330 2.906 -6.267 1.00 82.69 228 THR A O 1
ATOM 1824 N N . PHE A 1 229 ? 0.663 2.819 -8.484 1.00 83.00 229 PHE A N 1
ATOM 1825 C CA . PHE A 1 229 ? -0.689 3.262 -8.838 1.00 83.00 229 PHE A CA 1
ATOM 1826 C C . PHE A 1 229 ? -1.772 2.291 -8.346 1.00 83.00 229 PHE A C 1
ATOM 1828 O O . PHE A 1 229 ? -2.859 2.719 -7.968 1.00 83.00 229 PHE A O 1
ATOM 1835 N N . LEU A 1 230 ? -1.479 0.990 -8.254 1.00 86.44 230 LEU A N 1
ATOM 1836 C CA . LEU A 1 230 ? -2.449 0.019 -7.742 1.00 86.44 230 LEU A CA 1
ATOM 1837 C C . LEU A 1 230 ? -2.822 0.265 -6.275 1.00 86.44 230 LEU A C 1
ATOM 1839 O O . LEU A 1 230 ? -3.974 0.031 -5.918 1.00 86.44 230 LEU A O 1
ATOM 1843 N N . PHE A 1 231 ? -1.912 0.785 -5.439 1.00 84.81 231 PHE A N 1
ATOM 1844 C CA . PHE A 1 231 ? -2.269 1.171 -4.067 1.00 84.81 231 PHE A CA 1
ATOM 1845 C C . PHE A 1 231 ? -3.318 2.283 -4.042 1.00 84.81 231 PHE A C 1
ATOM 1847 O O . PHE A 1 231 ? -4.232 2.245 -3.222 1.00 84.81 231 PHE A O 1
ATOM 1854 N N . VAL A 1 232 ? -3.227 3.229 -4.979 1.00 81.62 232 VAL A N 1
ATOM 1855 C CA . VAL A 1 232 ? -4.202 4.317 -5.141 1.00 81.62 232 VAL A CA 1
ATOM 1856 C C . VAL A 1 232 ? -5.568 3.755 -5.499 1.00 81.62 232 VAL A C 1
ATOM 1858 O O . VAL A 1 232 ? -6.572 4.143 -4.911 1.00 81.62 232 VAL A O 1
ATOM 1861 N N . ILE A 1 233 ? -5.610 2.796 -6.429 1.00 84.31 233 ILE A N 1
ATOM 1862 C CA . ILE A 1 233 ? -6.860 2.141 -6.820 1.00 84.31 233 ILE A CA 1
ATOM 1863 C C . ILE A 1 233 ? -7.476 1.401 -5.628 1.00 84.31 233 ILE A C 1
ATOM 1865 O O . ILE A 1 233 ? -8.676 1.521 -5.401 1.00 84.31 233 ILE A O 1
ATOM 1869 N N . VAL A 1 234 ? -6.673 0.684 -4.835 1.00 87.44 234 VAL A N 1
ATOM 1870 C CA . VAL A 1 234 ? -7.162 0.038 -3.605 1.00 87.44 234 VAL A CA 1
ATOM 1871 C C . VAL A 1 234 ? -7.734 1.082 -2.640 1.00 87.44 234 VAL A C 1
ATOM 1873 O O . VAL A 1 234 ? -8.841 0.899 -2.137 1.00 87.44 234 VAL A O 1
ATOM 1876 N N . GLY A 1 235 ? -7.039 2.206 -2.440 1.00 84.62 235 GLY A N 1
ATOM 1877 C CA . GLY A 1 235 ? -7.528 3.321 -1.625 1.00 84.62 235 GLY A CA 1
ATOM 1878 C C . GLY A 1 235 ? -8.848 3.912 -2.137 1.00 84.62 235 GLY A C 1
ATOM 1879 O O . GLY A 1 235 ? -9.754 4.178 -1.347 1.00 84.62 235 GLY A O 1
ATOM 1880 N N . LEU A 1 236 ? -9.003 4.046 -3.456 1.00 84.94 236 LEU A N 1
ATOM 1881 C CA . LEU A 1 236 ? -10.248 4.473 -4.098 1.00 84.94 236 LEU A CA 1
ATOM 1882 C C . LEU A 1 236 ? -11.384 3.466 -3.891 1.00 84.94 236 LEU A C 1
ATOM 1884 O O . LEU A 1 236 ? -12.500 3.875 -3.583 1.00 84.94 236 LEU A O 1
ATOM 1888 N N . CYS A 1 237 ? -11.115 2.163 -4.014 1.00 87.94 237 CYS A N 1
ATOM 1889 C CA . CYS A 1 237 ? -12.104 1.119 -3.736 1.00 87.94 237 CYS A CA 1
ATOM 1890 C C . CYS A 1 237 ? -12.601 1.185 -2.288 1.00 87.94 237 CYS A C 1
ATOM 1892 O O . CYS A 1 237 ? -13.795 1.028 -2.050 1.00 87.94 237 CYS A O 1
ATOM 1894 N N . ILE A 1 238 ? -11.701 1.458 -1.341 1.00 86.88 238 ILE A N 1
ATOM 1895 C CA . ILE A 1 238 ? -12.042 1.634 0.074 1.00 86.88 238 ILE A CA 1
ATOM 1896 C C . ILE A 1 238 ? -12.972 2.835 0.265 1.00 86.88 238 ILE A C 1
ATOM 1898 O O . ILE A 1 238 ? -14.020 2.707 0.890 1.00 86.88 238 ILE A O 1
ATOM 1902 N N . LYS A 1 239 ? -12.637 3.996 -0.304 1.00 85.56 239 LYS A N 1
ATOM 1903 C CA . LYS A 1 239 ? -13.496 5.186 -0.192 1.00 85.56 239 LYS A CA 1
ATOM 1904 C C . LYS A 1 239 ? -14.852 4.985 -0.842 1.00 85.56 239 LYS A C 1
ATOM 1906 O O . LYS A 1 239 ? -15.865 5.390 -0.282 1.00 85.56 239 LYS A O 1
ATOM 1911 N N . LEU A 1 240 ? -14.865 4.344 -2.008 1.00 88.12 240 LEU A N 1
ATOM 1912 C CA . LEU A 1 240 ? -16.098 3.990 -2.690 1.00 88.12 240 LEU A CA 1
ATOM 1913 C C . LEU A 1 240 ? -16.960 3.105 -1.787 1.00 88.12 240 LEU A C 1
ATOM 1915 O O . LEU A 1 240 ? -18.130 3.407 -1.585 1.00 88.12 240 LEU A O 1
ATOM 1919 N N . ALA A 1 241 ? -16.374 2.066 -1.189 1.00 90.12 241 ALA A N 1
ATOM 1920 C CA . ALA A 1 241 ? -17.076 1.196 -0.256 1.00 90.12 241 ALA A CA 1
ATOM 1921 C C . ALA A 1 241 ? -17.627 1.962 0.954 1.00 90.12 241 ALA A C 1
ATOM 1923 O O . ALA A 1 241 ? -18.800 1.796 1.270 1.00 90.12 241 ALA A O 1
ATOM 1924 N N . ASN A 1 242 ? -16.834 2.848 1.563 1.00 88.12 242 ASN A N 1
ATOM 1925 C CA . ASN A 1 242 ? -17.269 3.673 2.695 1.00 88.12 242 ASN A CA 1
ATOM 1926 C C . ASN A 1 242 ? -18.409 4.632 2.323 1.00 88.12 242 ASN A C 1
ATOM 1928 O O . ASN A 1 242 ? -19.283 4.882 3.141 1.00 88.12 242 ASN A O 1
ATOM 1932 N N . SER A 1 243 ? -18.440 5.136 1.086 1.00 88.75 243 SER A N 1
ATOM 1933 C CA . SER A 1 243 ? -19.542 5.980 0.610 1.00 88.75 243 SER A CA 1
ATOM 1934 C C . SER A 1 243 ? -20.847 5.206 0.402 1.00 88.75 243 SER A C 1
ATOM 1936 O O . SER A 1 243 ? -21.913 5.816 0.445 1.00 88.75 243 SER A O 1
ATOM 1938 N N . PHE A 1 244 ? -20.780 3.900 0.122 1.00 90.38 244 PHE A N 1
ATOM 1939 C CA . PHE A 1 244 ? -21.964 3.047 -0.033 1.00 90.38 244 PHE A CA 1
ATOM 1940 C C . PHE A 1 244 ? -22.424 2.438 1.292 1.00 90.38 244 PHE A C 1
ATOM 1942 O O . PHE A 1 244 ? -23.622 2.280 1.513 1.00 90.38 244 PHE A O 1
ATOM 1949 N N . ILE A 1 245 ? -21.473 2.048 2.139 1.00 90.31 245 ILE A N 1
ATOM 1950 C CA . ILE A 1 245 ? -21.700 1.375 3.415 1.00 90.31 245 ILE A CA 1
ATOM 1951 C C . ILE A 1 245 ? -20.783 2.048 4.422 1.00 90.31 245 ILE A C 1
ATOM 1953 O O . ILE A 1 245 ? -19.601 1.713 4.482 1.00 90.31 245 ILE A O 1
ATOM 1957 N N . ASP A 1 246 ? -21.316 2.999 5.181 1.00 88.62 246 ASP A N 1
ATOM 1958 C CA . ASP A 1 246 ? -20.538 3.695 6.201 1.00 88.62 246 ASP A CA 1
ATOM 1959 C C . ASP A 1 246 ? -20.221 2.721 7.349 1.00 88.62 246 ASP A C 1
ATOM 1961 O O . ASP A 1 246 ? -21.146 2.179 7.959 1.00 88.62 246 ASP A O 1
ATOM 1965 N N . PRO A 1 247 ? -18.943 2.409 7.623 1.00 84.62 247 PRO A N 1
ATOM 1966 C CA . PRO A 1 247 ? -18.577 1.565 8.747 1.00 84.62 247 PRO A CA 1
ATOM 1967 C C . PRO A 1 247 ? -18.672 2.381 10.044 1.00 84.62 247 PRO A C 1
ATOM 1969 O O . PRO A 1 247 ? -17.649 2.861 10.535 1.00 84.62 247 PRO A O 1
ATOM 1972 N N . ASP A 1 248 ? -19.884 2.514 10.588 1.00 84.19 248 ASP A N 1
ATOM 1973 C CA . ASP A 1 248 ? -20.191 3.189 11.861 1.00 84.19 248 ASP A CA 1
ATOM 1974 C C . ASP A 1 248 ? -20.419 2.195 13.017 1.00 84.19 248 ASP A C 1
ATOM 1976 O O . ASP A 1 248 ? -19.951 2.370 14.140 1.00 84.19 248 ASP A O 1
ATOM 1980 N N . SER A 1 249 ? -21.062 1.076 12.708 1.00 87.19 249 SER A N 1
ATOM 1981 C CA . SER A 1 249 ? -21.467 0.024 13.628 1.00 87.19 249 SER A CA 1
ATOM 1982 C C . SER A 1 249 ? -20.722 -1.278 13.344 1.00 87.19 249 SER A C 1
ATOM 1984 O O . SER A 1 249 ? -20.190 -1.490 12.252 1.00 87.19 249 SER A O 1
ATOM 1986 N N . GLN A 1 250 ? -20.719 -2.206 14.309 1.00 87.06 250 GLN A N 1
ATOM 1987 C CA . GLN A 1 250 ? -20.116 -3.534 14.136 1.00 87.06 250 GLN A CA 1
ATOM 1988 C C . GLN A 1 250 ? -20.585 -4.227 12.840 1.00 87.06 250 GLN A C 1
ATOM 1990 O O . GLN A 1 250 ? -19.770 -4.744 12.074 1.00 87.06 250 GLN A O 1
ATOM 1995 N N . ASN A 1 251 ? -21.896 -4.243 12.585 1.00 88.62 251 ASN A N 1
ATOM 1996 C CA . ASN A 1 251 ? -22.462 -4.932 11.424 1.00 88.62 251 ASN A CA 1
ATOM 1997 C C . ASN A 1 251 ? -22.094 -4.225 10.117 1.00 88.62 251 ASN A C 1
ATOM 1999 O O . ASN A 1 251 ? -21.727 -4.890 9.145 1.00 88.62 251 ASN A O 1
ATOM 2003 N N . ALA A 1 252 ? -22.154 -2.890 10.105 1.00 90.00 252 ALA A N 1
ATOM 2004 C CA . ALA A 1 252 ? -21.788 -2.102 8.938 1.00 90.00 252 ALA A CA 1
ATOM 2005 C C . ALA A 1 252 ? -20.295 -2.240 8.610 1.00 90.00 252 ALA A C 1
ATOM 2007 O O . ALA A 1 252 ? -19.953 -2.406 7.444 1.00 90.00 252 ALA A O 1
ATOM 2008 N N . TYR A 1 253 ? -19.414 -2.293 9.617 1.00 90.06 253 TYR A N 1
ATOM 2009 C CA . TYR A 1 253 ? -17.984 -2.550 9.427 1.00 90.06 253 TYR A CA 1
ATOM 2010 C C . TYR A 1 253 ? -17.710 -3.889 8.733 1.00 90.06 253 TYR A C 1
ATOM 2012 O O . TYR A 1 253 ? -16.962 -3.938 7.753 1.00 90.06 253 TYR A O 1
ATOM 2020 N N . PHE A 1 254 ? -18.321 -4.981 9.203 1.00 90.50 254 PHE A N 1
ATOM 2021 C CA . PHE A 1 254 ? -18.119 -6.290 8.577 1.00 90.50 254 PHE A CA 1
ATOM 2022 C C . PHE A 1 254 ? -18.697 -6.347 7.165 1.00 90.50 254 PHE A C 1
ATOM 2024 O O . PHE A 1 254 ? -18.050 -6.878 6.260 1.00 90.50 254 PHE A O 1
ATOM 2031 N N . LEU A 1 255 ? -19.880 -5.765 6.957 1.00 92.94 255 LEU A N 1
ATOM 2032 C CA . LEU A 1 255 ? -20.498 -5.697 5.638 1.00 92.94 255 LEU A CA 1
ATOM 2033 C C . LEU A 1 255 ? -19.650 -4.870 4.660 1.00 92.94 255 LEU A C 1
ATOM 2035 O O . LEU A 1 255 ? -19.389 -5.324 3.546 1.00 92.94 255 LEU A O 1
ATOM 2039 N N . ASN A 1 256 ? -19.168 -3.703 5.092 1.00 93.50 256 ASN A N 1
ATOM 2040 C CA . ASN A 1 256 ? -18.255 -2.848 4.336 1.00 93.50 256 ASN A CA 1
ATOM 2041 C C . ASN A 1 256 ? -16.957 -3.597 3.990 1.00 93.50 256 ASN A C 1
ATOM 2043 O O . ASN A 1 256 ? -16.547 -3.619 2.831 1.00 93.50 256 ASN A O 1
ATOM 2047 N N . SER A 1 257 ? -16.361 -4.302 4.955 1.00 91.88 257 SER A N 1
ATOM 2048 C CA . SER A 1 257 ? -15.129 -5.070 4.742 1.00 91.88 257 SER A CA 1
ATOM 2049 C C . SER A 1 257 ? -15.312 -6.183 3.706 1.00 91.88 257 SER A C 1
ATOM 2051 O O . SER A 1 257 ? -14.492 -6.336 2.800 1.00 91.88 257 SER A O 1
ATOM 2053 N N . ILE A 1 258 ? -16.416 -6.935 3.779 1.00 92.38 258 ILE A N 1
ATOM 2054 C CA . ILE A 1 258 ? -16.759 -7.954 2.773 1.00 92.38 258 ILE A CA 1
ATOM 2055 C C . ILE A 1 258 ? -16.986 -7.300 1.406 1.00 92.38 258 ILE A C 1
ATOM 2057 O O . ILE A 1 258 ? -16.519 -7.814 0.389 1.00 92.38 258 ILE A O 1
ATOM 2061 N N . PHE A 1 259 ? -17.660 -6.151 1.368 1.00 94.12 259 PHE A N 1
ATOM 2062 C CA . PHE A 1 259 ? -17.899 -5.416 0.133 1.00 94.12 259 PHE A CA 1
ATOM 2063 C C . PHE A 1 259 ? -16.589 -4.968 -0.535 1.00 94.12 259 PHE A C 1
ATOM 2065 O O . PHE A 1 259 ? -16.427 -5.166 -1.740 1.00 94.12 259 PHE A O 1
ATOM 2072 N N . ILE A 1 260 ? -15.610 -4.481 0.236 1.00 92.88 260 ILE A N 1
ATOM 2073 C CA . ILE A 1 260 ? -14.264 -4.149 -0.261 1.00 92.88 260 ILE A CA 1
ATOM 2074 C C . ILE A 1 260 ? -13.586 -5.382 -0.862 1.00 92.88 260 ILE A C 1
ATOM 2076 O O . ILE A 1 260 ? -13.074 -5.316 -1.981 1.00 92.88 260 ILE A O 1
ATOM 2080 N N . ILE A 1 261 ? -13.613 -6.516 -0.157 1.00 93.12 261 ILE A N 1
ATOM 2081 C CA . ILE A 1 261 ? -13.035 -7.781 -0.637 1.00 93.12 261 ILE A CA 1
ATOM 2082 C C . ILE A 1 261 ? -13.653 -8.175 -1.984 1.00 93.12 261 ILE A C 1
ATOM 2084 O O . ILE A 1 261 ? -12.931 -8.506 -2.928 1.00 93.12 261 ILE A O 1
ATOM 2088 N N . VAL A 1 262 ? -14.981 -8.091 -2.102 1.00 93.94 262 VAL A N 1
ATOM 2089 C CA . VAL A 1 262 ? -15.707 -8.397 -3.341 1.00 93.94 262 VAL A CA 1
ATOM 2090 C C . VAL A 1 262 ? -15.327 -7.430 -4.461 1.00 93.94 262 VAL A C 1
ATOM 2092 O O . VAL A 1 262 ? -15.029 -7.887 -5.566 1.00 93.94 262 VAL A O 1
ATOM 2095 N N . ILE A 1 263 ? -15.282 -6.119 -4.198 1.00 93.56 263 ILE A N 1
ATOM 2096 C CA . ILE A 1 263 ? -14.867 -5.111 -5.187 1.00 93.56 263 ILE A CA 1
ATOM 2097 C C . ILE A 1 263 ? -13.462 -5.425 -5.703 1.00 93.56 263 ILE A C 1
ATOM 2099 O O . ILE A 1 263 ? -13.265 -5.530 -6.915 1.00 93.56 263 ILE A O 1
ATOM 2103 N N . LEU A 1 264 ? -12.496 -5.628 -4.803 1.00 92.94 264 LEU A N 1
ATOM 2104 C CA . LEU A 1 264 ? -11.109 -5.917 -5.168 1.00 92.94 264 LEU A CA 1
ATOM 2105 C C . LEU A 1 264 ? -10.996 -7.220 -5.968 1.00 92.94 264 LEU A C 1
ATOM 2107 O O . LEU A 1 264 ? -10.296 -7.271 -6.983 1.00 92.94 264 LEU A O 1
ATOM 2111 N N . PHE A 1 265 ? -11.734 -8.257 -5.568 1.00 92.62 265 PHE A N 1
ATOM 2112 C CA . PHE A 1 265 ? -11.770 -9.529 -6.283 1.00 92.62 265 PHE A CA 1
ATOM 2113 C C . PHE A 1 265 ? -12.355 -9.388 -7.697 1.00 92.62 265 PHE A C 1
ATOM 2115 O O . PHE A 1 265 ? -11.779 -9.891 -8.670 1.00 92.62 265 PHE A O 1
ATOM 2122 N N . VAL A 1 266 ? -13.476 -8.674 -7.842 1.00 92.12 266 VAL A N 1
ATOM 2123 C CA . VAL A 1 266 ? -14.095 -8.395 -9.147 1.00 92.12 266 VAL A CA 1
ATOM 2124 C C . VAL A 1 266 ? -13.141 -7.595 -10.024 1.00 92.12 266 VAL A C 1
ATOM 2126 O O . VAL A 1 266 ? -12.954 -7.943 -11.192 1.00 92.12 266 VAL A O 1
ATOM 2129 N N . MET A 1 267 ? -12.489 -6.577 -9.464 1.00 89.56 267 MET A N 1
ATOM 2130 C CA . MET A 1 267 ? -11.537 -5.737 -10.182 1.00 89.56 267 MET A CA 1
ATOM 2131 C C . MET A 1 267 ? -10.340 -6.554 -10.692 1.00 89.56 267 MET A C 1
ATOM 2133 O O . MET A 1 267 ? -9.964 -6.444 -11.860 1.00 89.56 267 MET A O 1
ATOM 2137 N N . TYR A 1 268 ? -9.808 -7.466 -9.873 1.00 89.44 268 TYR A N 1
ATOM 2138 C CA . TYR A 1 268 ? -8.758 -8.401 -10.283 1.00 89.44 268 TYR A CA 1
ATOM 2139 C C . TYR A 1 268 ? -9.218 -9.362 -11.397 1.00 89.44 268 TYR A C 1
ATOM 2141 O O . TYR A 1 268 ? -8.513 -9.566 -12.396 1.00 89.44 268 TYR A O 1
ATOM 2149 N N . LYS A 1 269 ? -10.424 -9.935 -11.274 1.00 92.31 269 LYS A N 1
ATOM 2150 C CA . LYS A 1 269 ? -10.989 -10.857 -12.276 1.00 92.31 269 LYS A CA 1
ATOM 2151 C C . LYS A 1 269 ? -11.283 -10.149 -13.602 1.00 92.31 269 LYS A C 1
ATOM 2153 O O . LYS A 1 269 ? -11.090 -10.729 -14.670 1.00 92.31 269 LYS A O 1
ATOM 2158 N N . LYS A 1 270 ? -11.727 -8.892 -13.547 1.00 90.19 270 LYS A N 1
ATOM 2159 C CA . LYS A 1 270 ? -12.106 -8.069 -14.706 1.00 90.19 270 LYS A CA 1
ATOM 2160 C C . LYS A 1 270 ? -10.984 -7.164 -15.220 1.00 90.19 270 LYS A C 1
ATOM 2162 O O . LYS A 1 270 ? -11.218 -6.416 -16.168 1.00 90.19 270 LYS A O 1
ATOM 2167 N N . ARG A 1 271 ? -9.757 -7.297 -14.701 1.00 86.31 271 ARG A N 1
ATOM 2168 C CA . ARG A 1 271 ? -8.586 -6.480 -15.078 1.00 86.31 271 ARG A CA 1
ATOM 2169 C C . ARG A 1 271 ? -8.385 -6.329 -16.589 1.00 86.31 271 ARG A C 1
ATOM 2171 O O . ARG A 1 271 ? -8.135 -5.230 -17.062 1.00 86.31 271 ARG A O 1
ATOM 2178 N N . ALA A 1 272 ? -8.566 -7.402 -17.363 1.00 83.75 272 ALA A N 1
ATOM 2179 C CA . ALA A 1 272 ? -8.399 -7.365 -18.817 1.00 83.75 272 ALA A CA 1
ATOM 2180 C C . ALA A 1 272 ? -9.458 -6.489 -19.506 1.00 83.75 272 ALA A C 1
ATOM 2182 O O . ALA A 1 272 ? -9.146 -5.757 -20.438 1.00 83.75 272 ALA A O 1
ATOM 2183 N N . GLN A 1 273 ? -10.707 -6.530 -19.034 1.00 82.88 273 GLN A N 1
ATOM 2184 C CA . GLN A 1 273 ? -11.790 -5.704 -19.575 1.00 82.88 273 GLN A CA 1
ATOM 2185 C C . GLN A 1 273 ? -11.581 -4.228 -19.221 1.00 82.88 273 GLN A C 1
ATOM 2187 O O . GLN A 1 273 ? -11.778 -3.377 -20.080 1.00 82.88 273 GLN A O 1
ATOM 2192 N N . ILE A 1 274 ? -11.107 -3.941 -18.004 1.00 79.88 274 ILE A N 1
ATOM 2193 C CA . ILE A 1 274 ? -10.770 -2.581 -17.554 1.00 79.88 274 ILE A CA 1
ATOM 2194 C C . ILE A 1 274 ? -9.633 -2.004 -18.407 1.00 79.88 274 ILE A C 1
ATOM 2196 O O . ILE A 1 274 ? -9.772 -0.915 -18.958 1.00 79.88 274 ILE A O 1
ATOM 2200 N N . ILE A 1 275 ? -8.545 -2.761 -18.593 1.00 80.25 275 ILE A N 1
ATOM 2201 C CA . ILE A 1 275 ? -7.413 -2.346 -19.437 1.00 80.25 275 ILE A CA 1
ATOM 2202 C C . ILE A 1 275 ? -7.874 -2.105 -20.878 1.00 80.25 275 ILE A C 1
ATOM 2204 O O . ILE A 1 275 ? -7.523 -1.091 -21.473 1.00 80.25 275 ILE A O 1
ATOM 2208 N N . ASN A 1 276 ? -8.710 -2.989 -21.428 1.00 79.81 276 ASN A N 1
ATOM 2209 C CA . ASN A 1 276 ? -9.242 -2.830 -22.780 1.00 79.81 276 ASN A CA 1
ATOM 2210 C C . ASN A 1 276 ? -10.185 -1.627 -22.912 1.00 79.81 276 ASN A C 1
ATOM 2212 O O . ASN A 1 276 ? -10.184 -0.984 -23.954 1.00 79.81 276 ASN A O 1
ATOM 2216 N N . PHE A 1 277 ? -10.981 -1.307 -21.891 1.00 78.44 277 PHE A N 1
ATOM 2217 C CA . PHE A 1 277 ? -11.851 -0.130 -21.893 1.00 78.44 277 PHE A CA 1
ATOM 2218 C C . PHE A 1 277 ? -11.033 1.166 -21.901 1.00 78.44 277 PHE A C 1
ATOM 2220 O O . PHE A 1 277 ? -11.241 2.019 -22.761 1.00 78.44 277 PHE A O 1
ATOM 2227 N N . VAL A 1 278 ? -10.033 1.264 -21.018 1.00 71.50 278 VAL A N 1
ATOM 2228 C CA . VAL A 1 278 ? -9.117 2.415 -20.959 1.00 71.50 278 VAL A CA 1
ATOM 2229 C C . VAL A 1 278 ? -8.297 2.528 -22.250 1.00 71.50 278 VAL A C 1
ATOM 2231 O O . VAL A 1 278 ? -8.145 3.617 -22.796 1.00 71.50 278 VAL A O 1
ATOM 2234 N N . SER A 1 279 ? -7.829 1.402 -22.798 1.00 67.88 279 SER A N 1
ATOM 2235 C CA . SER A 1 279 ? -7.042 1.382 -24.035 1.00 67.88 279 SER A CA 1
ATOM 2236 C C . SER A 1 279 ? -7.870 1.657 -25.292 1.00 67.88 279 SER A C 1
ATOM 2238 O O . SER A 1 279 ? -7.311 2.156 -26.261 1.00 67.88 279 SER A O 1
ATOM 2240 N N . ARG A 1 280 ? -9.174 1.348 -25.310 1.00 57.97 280 ARG A N 1
ATOM 2241 C CA . ARG A 1 280 ? -10.076 1.664 -26.435 1.00 57.97 280 ARG A CA 1
ATOM 2242 C C . ARG A 1 280 ? -10.489 3.136 -26.477 1.00 57.97 280 ARG A C 1
ATOM 2244 O O . ARG A 1 280 ? -10.894 3.600 -27.536 1.00 57.97 280 ARG A O 1
ATOM 2251 N N . GLY A 1 281 ? -10.353 3.864 -25.366 1.00 55.53 281 GLY A N 1
ATOM 2252 C CA . GLY A 1 281 ? -10.477 5.324 -25.336 1.00 55.53 281 GLY A CA 1
ATOM 2253 C C . GLY A 1 281 ? -9.314 6.048 -26.026 1.00 55.53 281 GLY A C 1
ATOM 2254 O O . GLY A 1 281 ? -9.450 7.214 -26.382 1.00 55.53 281 GLY A O 1
ATOM 2255 N N . ASN A 1 282 ? -8.196 5.353 -26.269 1.00 45.44 282 ASN A N 1
ATOM 2256 C CA . ASN A 1 282 ? -7.097 5.847 -27.084 1.00 45.44 282 ASN A CA 1
ATOM 2257 C C . ASN A 1 282 ? -7.220 5.222 -28.481 1.00 45.44 282 ASN A C 1
ATOM 2259 O O . ASN A 1 282 ? -6.879 4.059 -28.699 1.00 45.44 282 ASN A O 1
ATOM 2263 N N . ILE A 1 283 ? -7.762 5.992 -29.425 1.00 46.25 283 ILE A N 1
ATOM 2264 C CA . ILE A 1 283 ? -7.660 5.718 -30.862 1.00 46.25 283 ILE A CA 1
ATOM 2265 C C . ILE A 1 283 ? -6.237 5.254 -31.169 1.00 46.25 283 ILE A C 1
ATOM 2267 O O . ILE A 1 283 ? -5.262 5.945 -30.885 1.00 46.25 283 ILE A O 1
ATOM 2271 N N . SER A 1 284 ? -6.139 4.049 -31.722 1.00 38.66 284 SER A N 1
ATOM 2272 C CA . SER A 1 284 ? -4.902 3.460 -32.208 1.00 38.66 284 SER A CA 1
ATOM 2273 C C . SER A 1 284 ? -4.159 4.477 -33.080 1.00 38.66 284 SER A C 1
ATOM 2275 O O . SER A 1 284 ? -4.538 4.702 -34.229 1.00 38.66 284 SER A O 1
ATOM 2277 N N . PHE A 1 285 ? -3.077 5.071 -32.567 1.00 41.38 285 PHE A N 1
ATOM 2278 C CA . PHE A 1 285 ? -2.059 5.751 -33.377 1.00 41.38 285 PHE A CA 1
ATOM 2279 C C . PHE A 1 285 ? -1.226 4.703 -34.127 1.00 41.38 285 PHE A C 1
ATOM 2281 O O . PHE A 1 285 ? -0.003 4.661 -34.062 1.00 41.38 285 PHE A O 1
ATOM 2288 N N . SER A 1 286 ? -1.915 3.805 -34.821 1.00 43.81 286 SER A N 1
ATOM 2289 C CA . SER A 1 286 ? -1.353 2.990 -35.875 1.00 43.81 286 SER A CA 1
ATOM 2290 C C . SER A 1 286 ? -1.286 3.899 -37.108 1.00 43.81 286 SER A C 1
ATOM 2292 O O . SER A 1 286 ? -2.331 4.334 -37.602 1.00 43.81 286 SER A O 1
ATOM 2294 N N . PRO A 1 287 ? -0.086 4.198 -37.641 1.00 48.19 287 PRO A N 1
ATOM 2295 C CA . PRO A 1 287 ? 0.045 4.901 -38.917 1.00 48.19 287 PRO A CA 1
ATOM 2296 C C . PRO A 1 287 ? -0.723 4.191 -40.045 1.00 48.19 287 PRO A C 1
ATOM 2298 O O . PRO A 1 287 ? -1.216 4.837 -40.966 1.00 48.19 287 PRO A O 1
ATOM 2301 N N . SER A 1 288 ? -0.897 2.869 -39.932 1.00 54.44 288 SER A N 1
ATOM 2302 C CA . SER A 1 288 ? -1.708 2.046 -40.831 1.00 54.44 288 SER A CA 1
ATOM 2303 C C . SER A 1 288 ? -3.220 2.312 -40.727 1.00 54.44 288 SER A C 1
ATOM 2305 O O . SER A 1 288 ? -3.891 2.326 -41.755 1.00 54.44 288 SER A O 1
ATOM 2307 N N . ALA A 1 289 ? -3.765 2.591 -39.539 1.00 50.81 289 ALA A N 1
ATOM 2308 C CA . ALA A 1 289 ? -5.182 2.923 -39.349 1.00 50.81 289 ALA A CA 1
ATOM 2309 C C . ALA A 1 289 ? -5.515 4.356 -39.806 1.00 50.81 289 ALA A C 1
ATOM 2311 O O . ALA A 1 289 ? -6.575 4.595 -40.386 1.00 50.81 289 ALA A O 1
ATOM 2312 N N . ILE A 1 290 ? -4.587 5.300 -39.609 1.00 53.84 290 ILE A N 1
ATOM 2313 C CA . ILE A 1 290 ? -4.721 6.683 -40.095 1.00 53.84 290 ILE A CA 1
ATOM 2314 C C . ILE A 1 290 ? -4.615 6.727 -41.630 1.00 53.84 290 ILE A C 1
ATOM 2316 O O . ILE A 1 290 ? -5.409 7.409 -42.274 1.00 53.84 290 ILE A O 1
ATOM 2320 N N . GLY A 1 291 ? -3.708 5.945 -42.230 1.00 56.12 291 GLY A N 1
ATOM 2321 C CA . GLY A 1 291 ? -3.598 5.812 -43.688 1.00 56.12 291 GLY A CA 1
ATOM 2322 C C . GLY A 1 291 ? -4.843 5.197 -44.338 1.00 56.12 291 GLY A C 1
ATOM 2323 O O . GLY A 1 291 ? -5.321 5.705 -45.353 1.00 56.12 291 GLY A O 1
ATOM 2324 N N . ALA A 1 292 ? -5.433 4.172 -43.713 1.00 57.16 292 ALA A N 1
ATOM 2325 C CA . ALA A 1 292 ? -6.660 3.537 -44.201 1.00 57.16 292 ALA A CA 1
ATOM 2326 C C . ALA A 1 292 ? -7.880 4.484 -44.169 1.00 57.16 292 ALA A C 1
ATOM 2328 O O . ALA A 1 292 ? -8.688 4.492 -45.097 1.00 57.16 292 ALA A O 1
ATOM 2329 N N . GLY A 1 293 ? -7.992 5.336 -43.141 1.00 54.31 293 GLY A N 1
ATOM 2330 C CA . GLY A 1 293 ? -9.081 6.316 -43.017 1.00 54.31 293 GLY A CA 1
ATOM 2331 C C . GLY A 1 293 ? -8.990 7.515 -43.974 1.00 54.31 293 GLY A C 1
ATOM 2332 O O . GLY A 1 293 ? -9.994 8.195 -44.204 1.00 54.31 293 GLY A O 1
ATOM 2333 N N . VAL A 1 294 ? -7.806 7.787 -44.535 1.00 58.44 294 VAL A N 1
ATOM 2334 C CA . VAL A 1 294 ? -7.609 8.809 -45.578 1.00 58.44 294 VAL A CA 1
ATOM 2335 C C . VAL A 1 294 ? -7.831 8.209 -46.969 1.00 58.44 294 VAL A C 1
ATOM 2337 O O . VAL A 1 294 ? -8.501 8.840 -47.781 1.00 58.44 294 VAL A O 1
ATOM 2340 N N . MET A 1 295 ? -7.381 6.970 -47.212 1.00 55.53 295 MET A N 1
ATOM 2341 C CA . MET A 1 295 ? -7.601 6.268 -48.486 1.00 55.53 295 MET A CA 1
ATOM 2342 C C . MET A 1 295 ? -9.088 6.052 -48.803 1.00 55.53 295 MET A C 1
ATOM 2344 O O . MET A 1 295 ? -9.504 6.353 -49.922 1.00 55.53 295 MET A O 1
ATOM 2348 N N . ASN A 1 296 ? -9.908 5.654 -47.822 1.00 56.81 296 ASN A N 1
ATOM 2349 C CA . ASN A 1 296 ? -11.357 5.510 -48.035 1.00 56.81 296 ASN A CA 1
ATOM 2350 C C . ASN A 1 296 ? -12.053 6.849 -48.335 1.00 56.81 296 ASN A C 1
ATOM 2352 O O . ASN A 1 296 ? -12.976 6.891 -49.141 1.00 56.81 296 ASN A O 1
ATOM 2356 N N . ARG A 1 297 ? -11.587 7.965 -47.755 1.00 54.34 297 ARG A N 1
ATOM 2357 C CA . ARG A 1 297 ? -12.172 9.294 -48.014 1.00 54.34 297 ARG A CA 1
ATOM 2358 C C . ARG A 1 297 ? -11.791 9.890 -49.368 1.00 54.34 297 ARG A C 1
ATOM 2360 O O . ARG A 1 297 ? -12.515 10.745 -49.868 1.00 54.34 297 ARG A O 1
ATOM 2367 N N . THR A 1 298 ? -10.688 9.455 -49.973 1.00 56.50 298 THR A N 1
ATOM 2368 C CA . THR A 1 298 ? -10.363 9.800 -51.367 1.00 56.50 298 THR A CA 1
ATOM 2369 C C . THR A 1 298 ? -11.089 8.926 -52.384 1.00 56.50 298 THR A C 1
ATOM 2371 O O . THR A 1 298 ? -11.310 9.387 -53.497 1.00 56.50 298 THR A O 1
ATOM 2374 N N . GLN A 1 299 ? -11.494 7.708 -52.016 1.00 54.41 299 GLN A N 1
ATOM 2375 C CA . GLN A 1 299 ? -12.197 6.792 -52.920 1.00 54.41 299 GLN A CA 1
ATOM 2376 C C . GLN A 1 299 ? -13.705 7.081 -53.026 1.00 54.41 299 GLN A C 1
ATOM 2378 O O . GLN A 1 299 ? -14.307 6.747 -54.034 1.00 54.41 299 GLN A O 1
ATOM 2383 N N . GLU A 1 300 ? -14.297 7.765 -52.042 1.00 53.47 300 GLU A N 1
ATOM 2384 C CA . GLU A 1 300 ? -15.679 8.279 -52.112 1.00 53.47 300 GLU A CA 1
ATOM 2385 C C . GLU A 1 300 ? -15.801 9.639 -52.834 1.00 53.47 300 GLU A C 1
ATOM 2387 O O . GLU A 1 300 ? -16.900 10.177 -52.965 1.00 53.47 300 GLU A O 1
ATOM 2392 N N . ARG A 1 301 ? -14.683 10.232 -53.281 1.00 49.25 301 ARG A N 1
ATOM 2393 C CA . ARG A 1 301 ? -14.652 11.524 -53.998 1.00 49.25 301 ARG A CA 1
ATOM 2394 C C . ARG A 1 301 ? -14.363 11.414 -55.502 1.00 49.25 301 ARG A C 1
ATOM 2396 O O . ARG A 1 301 ? -14.114 12.445 -56.125 1.00 49.25 301 ARG A O 1
ATOM 2403 N N . PHE A 1 302 ? -14.428 10.212 -56.071 1.00 46.28 302 PHE A N 1
ATOM 2404 C CA . PHE A 1 302 ? -14.385 9.979 -57.516 1.00 46.28 302 PHE A CA 1
ATOM 2405 C C . PHE A 1 302 ? -15.558 9.112 -57.955 1.00 46.28 302 PHE A C 1
ATOM 2407 O O . PHE A 1 302 ? -15.828 8.109 -57.260 1.00 46.28 302 PHE A O 1
#

InterPro domains:
  IPR058112 CD3337/EF1877-like [NF046089] (10-299)

Sequence (302 aa):
MFALTHLLFLVYKGNAREALKRAFLIMCLIGFGVGILANAGNIIRGTNNIGKDLNNIIMNSTSSIDGNIDYIHENSGMNHIRNQLFDMTIYRTYLVMNYGTVDEKEIKAKGKDRIDNILKLDYDKKSEKELDDIVKDEVEKKNNKYMTQGYVFQKLAISVIGFIITLFMSIVFLSISFAKLIFSTFALFLFLFLVFSWIVSFIPGFELSVFSAFAKTLGYIILSACMTFLFVIVGLCIKLANSFIDPDSQNAYFLNSIFIIVILFVMYKKRAQIINFVSRGNISFSPSAIGAGVMNRTQERF

Radius of gyration: 30.27 Å; chains: 1; bounding box: 62×34×99 Å